Protein AF-A0A315TJ60-F1 (afdb_monomer_lite)

Structure (mmCIF, N/CA/C/O backbone):
data_AF-A0A315TJ60-F1
#
_entry.id   AF-A0A315TJ60-F1
#
loop_
_atom_site.group_PDB
_atom_site.id
_atom_site.type_symbol
_atom_site.label_atom_id
_atom_site.label_alt_id
_atom_site.label_comp_id
_atom_site.label_asym_id
_atom_site.label_entity_id
_atom_site.label_seq_id
_atom_site.pdbx_PDB_ins_code
_atom_site.Cartn_x
_atom_site.Cartn_y
_atom_site.Cartn_z
_atom_site.occupancy
_atom_site.B_iso_or_equiv
_atom_site.auth_seq_id
_atom_site.auth_comp_id
_atom_site.auth_asym_id
_atom_site.auth_atom_id
_atom_site.pdbx_PDB_model_num
ATOM 1 N N . MET A 1 1 ? -45.493 3.910 68.280 1.00 54.53 1 MET A N 1
ATOM 2 C CA . MET A 1 1 ? -44.228 4.640 68.008 1.00 54.53 1 MET A CA 1
ATOM 3 C C . MET A 1 1 ? -43.174 3.793 67.285 1.00 54.53 1 MET A C 1
ATOM 5 O O . MET A 1 1 ? -42.203 4.360 66.810 1.00 54.53 1 MET A O 1
ATOM 9 N N . THR A 1 2 ? -43.354 2.477 67.139 1.00 59.16 2 THR A N 1
ATOM 10 C CA . THR A 1 2 ? -42.394 1.566 66.486 1.00 59.16 2 THR A CA 1
ATOM 11 C C . THR A 1 2 ? -42.454 1.573 64.955 1.00 59.16 2 THR A C 1
ATOM 13 O O . THR A 1 2 ? -41.416 1.432 64.316 1.00 59.16 2 THR A O 1
ATOM 16 N N . ASP A 1 3 ? -43.622 1.803 64.351 1.00 59.81 3 ASP A N 1
ATOM 17 C CA . ASP A 1 3 ? -43.793 1.643 62.895 1.00 59.81 3 ASP A CA 1
ATOM 18 C C . ASP A 1 3 ? -43.072 2.716 62.069 1.00 59.81 3 ASP A C 1
ATOM 20 O O . ASP A 1 3 ? -42.475 2.406 61.041 1.00 59.81 3 ASP A O 1
ATOM 24 N N . ALA A 1 4 ? -43.036 3.961 62.557 1.00 65.81 4 ALA A N 1
ATOM 25 C CA . ALA A 1 4 ? -42.383 5.075 61.864 1.00 65.81 4 ALA A CA 1
ATOM 26 C C . ALA A 1 4 ? -40.856 4.897 61.743 1.00 65.81 4 ALA A C 1
ATOM 28 O O . ALA A 1 4 ? -40.255 5.343 60.761 1.00 65.81 4 ALA A O 1
ATOM 29 N N . PHE A 1 5 ? -40.238 4.228 62.724 1.00 71.00 5 PHE A N 1
ATOM 30 C CA . PHE A 1 5 ? -38.805 3.933 62.748 1.00 71.00 5 PHE A CA 1
ATOM 31 C C . PHE A 1 5 ? -38.437 2.873 61.701 1.00 71.00 5 PHE A C 1
ATOM 33 O O . PHE A 1 5 ? -37.510 3.067 60.918 1.00 71.00 5 PHE A O 1
ATOM 40 N N . TRP A 1 6 ? -39.209 1.786 61.612 1.00 76.00 6 TRP A N 1
ATOM 41 C CA . TRP A 1 6 ? -38.967 0.732 60.623 1.00 76.00 6 TRP A CA 1
ATOM 42 C C . TRP A 1 6 ? -39.179 1.218 59.187 1.00 76.00 6 TRP A C 1
ATOM 44 O O . TRP A 1 6 ? -38.377 0.899 58.309 1.00 76.00 6 TRP A O 1
ATOM 54 N N . THR A 1 7 ? -40.191 2.055 58.940 1.00 73.06 7 THR A N 1
ATOM 55 C CA . THR A 1 7 ? -40.440 2.606 57.599 1.00 73.06 7 THR A CA 1
ATOM 56 C C . THR A 1 7 ? -39.335 3.546 57.120 1.00 73.06 7 THR A C 1
ATOM 58 O O . THR A 1 7 ? -38.963 3.501 55.949 1.00 73.06 7 THR A O 1
ATOM 61 N N . THR A 1 8 ? -38.764 4.373 58.004 1.00 73.56 8 THR A N 1
ATOM 62 C CA . THR A 1 8 ? -37.655 5.275 57.636 1.00 73.56 8 THR A CA 1
ATOM 63 C C . THR A 1 8 ? -36.355 4.515 57.400 1.00 73.56 8 THR A C 1
ATOM 65 O O . THR A 1 8 ? -35.610 4.848 56.476 1.00 73.56 8 THR A O 1
ATOM 68 N N . LEU A 1 9 ? -36.101 3.458 58.173 1.00 74.69 9 LEU A N 1
ATOM 69 C CA . LEU A 1 9 ? -34.922 2.607 58.008 1.00 74.69 9 LEU A CA 1
ATOM 70 C C . LEU A 1 9 ? -34.968 1.840 56.675 1.00 74.69 9 LEU A C 1
ATOM 72 O O . LEU A 1 9 ? -33.992 1.854 55.925 1.00 74.69 9 LEU A O 1
ATOM 76 N N . ILE A 1 10 ? -36.128 1.274 56.320 1.00 75.06 10 ILE A N 1
ATOM 77 C CA . ILE A 1 10 ? -36.350 0.601 55.029 1.00 75.06 10 ILE A CA 1
ATOM 78 C C . ILE A 1 10 ? -36.226 1.588 53.857 1.00 75.06 10 ILE A C 1
ATOM 80 O O . ILE A 1 10 ? -35.550 1.287 52.874 1.00 75.06 10 ILE A O 1
ATOM 84 N N . ALA A 1 11 ? -36.815 2.784 53.960 1.00 73.81 11 ALA A N 1
ATOM 85 C CA . ALA A 1 11 ? -36.727 3.809 52.915 1.00 73.81 11 ALA A CA 1
ATOM 86 C C . ALA A 1 11 ? -35.283 4.295 52.682 1.00 73.81 11 ALA A C 1
ATOM 88 O O . ALA A 1 11 ? -34.865 4.499 51.537 1.00 73.81 11 ALA A O 1
ATOM 89 N N . SER A 1 12 ? -34.502 4.426 53.758 1.00 72.56 12 SER A N 1
ATOM 90 C CA . SER A 1 12 ? -33.089 4.818 53.699 1.00 72.56 12 SER A CA 1
ATOM 91 C C . SER A 1 12 ? -32.235 3.724 53.052 1.00 72.56 12 SER A C 1
ATOM 93 O O . SER A 1 12 ? -31.383 4.012 52.212 1.00 72.56 12 SER A O 1
ATOM 95 N N . PHE A 1 13 ? -32.513 2.458 53.378 1.00 76.00 13 PHE A N 1
ATOM 96 C CA . PHE A 1 13 ? -31.828 1.308 52.789 1.00 76.00 13 PHE A CA 1
ATOM 97 C C . PHE A 1 13 ? -32.138 1.161 51.292 1.00 76.00 13 PHE A C 1
ATOM 99 O O . PHE A 1 13 ? -31.227 1.002 50.481 1.00 76.00 13 PHE A O 1
ATOM 106 N N . LEU A 1 14 ? -33.409 1.298 50.898 1.00 74.25 14 LEU A N 1
ATOM 107 C CA . LEU A 1 14 ? -33.823 1.279 49.491 1.00 74.25 14 LEU A CA 1
ATOM 108 C C . LEU A 1 14 ? -33.208 2.435 48.694 1.00 74.25 14 LEU A C 1
ATOM 110 O O . LEU A 1 14 ? -32.768 2.227 47.565 1.00 74.25 14 LEU A O 1
ATOM 114 N N . SER A 1 15 ? -33.109 3.627 49.288 1.00 73.25 15 SER A N 1
ATOM 115 C CA . SER A 1 15 ? -32.449 4.779 48.659 1.00 73.25 15 SER A CA 1
ATOM 116 C C . SER A 1 15 ? -30.953 4.540 48.443 1.00 73.25 15 SER A C 1
ATOM 118 O O . SER A 1 15 ? -30.429 4.863 47.377 1.00 73.25 15 SER A O 1
ATOM 120 N N . ALA A 1 16 ? -30.265 3.918 49.405 1.00 71.12 16 ALA A N 1
ATOM 121 C CA . ALA A 1 16 ? -28.853 3.564 49.273 1.00 71.12 16 ALA A CA 1
ATOM 122 C C . ALA A 1 16 ? -28.618 2.497 48.186 1.00 71.12 16 ALA A C 1
ATOM 124 O O . ALA A 1 16 ? -27.698 2.630 47.377 1.00 71.12 16 ALA A O 1
ATOM 125 N N . VAL A 1 17 ? -29.478 1.475 48.111 1.00 73.56 17 VAL A N 1
ATOM 126 C CA . VAL A 1 17 ? -29.428 0.447 47.057 1.00 73.56 17 VAL A CA 1
ATOM 127 C C . VAL A 1 17 ? -29.719 1.054 45.681 1.00 73.56 17 VAL A C 1
ATOM 129 O O . VAL A 1 17 ? -29.001 0.770 44.721 1.00 73.56 17 VAL A O 1
ATOM 132 N N . ALA A 1 18 ? -30.715 1.938 45.576 1.00 69.44 18 ALA A N 1
ATOM 133 C CA . ALA A 1 18 ? -31.022 2.654 44.342 1.00 69.44 18 ALA A CA 1
ATOM 134 C C . ALA A 1 18 ? -29.841 3.532 43.892 1.00 69.44 18 ALA A C 1
ATOM 136 O O . ALA A 1 18 ? -29.441 3.465 42.728 1.00 69.44 18 ALA A O 1
ATOM 137 N N . ALA A 1 19 ? -29.215 4.273 44.810 1.00 71.62 19 ALA A N 1
ATOM 138 C CA . ALA A 1 19 ? -28.031 5.080 44.520 1.00 71.62 19 ALA A CA 1
ATOM 139 C C . ALA A 1 19 ? -26.846 4.222 44.036 1.00 71.62 19 ALA A C 1
ATOM 141 O O . ALA A 1 19 ? -26.240 4.533 43.010 1.00 71.62 19 ALA A O 1
ATOM 142 N N . LEU A 1 20 ? -26.559 3.099 44.705 1.00 72.19 20 LEU A N 1
ATOM 143 C CA . LEU A 1 20 ? -25.506 2.159 44.296 1.00 72.19 20 LEU A CA 1
ATOM 144 C C . LEU A 1 20 ? -25.789 1.532 42.923 1.00 72.19 20 LEU A C 1
ATOM 146 O O . LEU A 1 20 ? -24.884 1.428 42.093 1.00 72.19 20 LEU A O 1
ATOM 150 N N . SER A 1 21 ? -27.045 1.174 42.645 1.00 70.19 21 SER A N 1
ATOM 151 C CA . SER A 1 21 ? -27.452 0.649 41.336 1.00 70.19 21 SER A CA 1
ATOM 152 C C . SER A 1 21 ? -27.316 1.695 40.221 1.00 70.19 21 SER A C 1
ATOM 154 O O . SER A 1 21 ? -26.836 1.376 39.132 1.00 70.19 21 SER A O 1
ATOM 156 N N . GLY A 1 22 ? -27.636 2.963 40.505 1.00 69.44 22 GLY A N 1
ATOM 157 C CA . GLY A 1 22 ? -27.459 4.078 39.576 1.00 69.44 22 GLY A CA 1
ATOM 158 C C . GLY A 1 22 ? -25.987 4.337 39.245 1.00 69.44 22 GLY A C 1
ATOM 159 O O . GLY A 1 22 ? -25.639 4.521 38.076 1.00 69.44 22 GLY A O 1
ATOM 160 N N . VAL A 1 23 ? -25.100 4.271 40.243 1.00 73.81 23 VAL A N 1
ATOM 161 C CA . VAL A 1 23 ? -23.645 4.390 40.045 1.00 73.81 23 VAL A CA 1
ATOM 162 C C . VAL A 1 23 ? -23.105 3.218 39.222 1.00 73.81 23 VAL A C 1
ATOM 164 O O . VAL A 1 23 ? -22.346 3.438 38.277 1.00 73.81 23 VAL A O 1
ATOM 167 N N . ALA A 1 24 ? -23.535 1.985 39.507 1.00 67.12 24 ALA A N 1
ATOM 168 C CA . ALA A 1 24 ? -23.121 0.802 38.752 1.00 67.12 24 ALA A CA 1
ATOM 169 C C . ALA A 1 24 ? -23.549 0.873 37.272 1.00 67.12 24 ALA A C 1
ATOM 171 O O . ALA A 1 24 ? -22.739 0.615 36.376 1.00 67.12 24 ALA A O 1
ATOM 172 N N . LEU A 1 25 ? -24.790 1.294 36.999 1.00 69.31 25 LEU A N 1
ATOM 173 C CA . LEU A 1 25 ? -25.285 1.509 35.635 1.00 69.31 25 LEU A CA 1
ATOM 174 C C . LEU A 1 25 ? -24.497 2.611 34.919 1.00 69.31 25 LEU A C 1
ATOM 176 O O . LEU A 1 25 ? -24.069 2.416 33.780 1.00 69.31 25 LEU A O 1
ATOM 180 N N . THR A 1 26 ? -24.233 3.728 35.596 1.00 77.25 26 THR A N 1
ATOM 181 C CA . THR A 1 26 ? -23.467 4.850 35.033 1.00 77.25 26 THR A CA 1
ATOM 182 C C . THR A 1 26 ? -22.030 4.439 34.696 1.00 77.25 26 THR A C 1
ATOM 184 O O . THR A 1 26 ? -21.563 4.718 33.591 1.00 77.25 26 THR A O 1
ATOM 187 N N . ASN A 1 27 ? -21.361 3.681 35.573 1.00 73.12 27 ASN A N 1
ATOM 188 C CA . ASN A 1 27 ? -20.032 3.123 35.298 1.00 73.12 27 ASN A CA 1
ATOM 189 C C . ASN A 1 27 ? -20.047 2.152 34.113 1.00 73.12 27 ASN A C 1
ATOM 191 O O . ASN A 1 27 ? -19.157 2.196 33.265 1.00 73.12 27 ASN A O 1
ATOM 195 N N . SER A 1 28 ? -21.076 1.307 34.002 1.00 73.31 28 SER A N 1
ATOM 196 C CA . SER A 1 28 ? -21.208 0.389 32.866 1.00 73.31 28 SER A CA 1
ATOM 197 C C . SER A 1 28 ? -21.386 1.133 31.533 1.00 73.31 28 SER A C 1
ATOM 199 O O . SER A 1 28 ? -20.798 0.747 30.521 1.00 73.31 28 SER A O 1
ATOM 201 N N . HIS A 1 29 ? -22.133 2.243 31.526 1.00 75.31 29 HIS A N 1
ATOM 202 C CA . HIS A 1 29 ? -22.291 3.096 30.351 1.00 75.31 29 HIS A CA 1
ATOM 203 C C . HIS A 1 29 ? -21.002 3.843 30.001 1.00 75.31 29 HIS A C 1
ATOM 205 O O . HIS A 1 29 ? -20.663 3.925 28.820 1.00 75.31 29 HIS A O 1
ATOM 211 N N . ALA A 1 30 ? -20.267 4.341 30.997 1.00 72.62 30 ALA A N 1
ATOM 212 C CA . ALA A 1 30 ? -18.972 4.984 30.795 1.00 72.62 30 ALA A CA 1
ATOM 213 C C . ALA A 1 30 ? -17.942 4.007 30.203 1.00 72.62 30 ALA A C 1
ATOM 215 O O . ALA A 1 30 ? -17.285 4.337 29.219 1.00 72.62 30 ALA A O 1
ATOM 216 N N . LEU A 1 31 ? -17.876 2.774 30.718 1.00 74.44 31 LEU A N 1
ATOM 217 C CA . LEU A 1 31 ? -17.015 1.713 30.183 1.00 74.44 31 LEU A CA 1
ATOM 218 C C . LEU A 1 31 ? -17.365 1.364 28.732 1.00 74.44 31 LEU A C 1
ATOM 220 O O . LEU A 1 31 ? -16.472 1.279 27.892 1.00 74.44 31 LEU A O 1
ATOM 224 N N . ARG A 1 32 ? -18.658 1.217 28.409 1.00 74.38 32 ARG A N 1
ATOM 225 C CA . ARG A 1 32 ? -19.107 0.951 27.030 1.00 74.38 32 ARG A CA 1
ATOM 226 C C . ARG A 1 32 ? -18.766 2.099 26.079 1.00 74.38 32 ARG A C 1
ATOM 228 O O . ARG A 1 32 ? -18.337 1.841 24.958 1.00 74.38 32 ARG A O 1
ATOM 235 N N . ARG A 1 33 ? -18.932 3.353 26.513 1.00 74.38 33 ARG A N 1
ATOM 236 C CA . ARG A 1 33 ? -18.559 4.535 25.715 1.00 74.38 33 ARG A CA 1
ATOM 237 C C . ARG A 1 33 ? -17.055 4.599 25.481 1.00 74.38 33 ARG A C 1
ATOM 239 O O . ARG A 1 33 ? -16.635 4.723 24.339 1.00 74.38 33 ARG A O 1
ATOM 246 N N . HIS A 1 34 ? -16.256 4.402 26.526 1.00 74.31 34 HIS A N 1
ATOM 247 C CA . HIS A 1 34 ? -14.801 4.375 26.413 1.00 74.31 34 HIS A CA 1
ATOM 248 C C . HIS A 1 34 ? -14.315 3.261 25.467 1.00 74.31 34 HIS A C 1
ATOM 250 O O . HIS A 1 34 ? -13.445 3.481 24.627 1.00 74.31 34 HIS A O 1
ATOM 256 N N . GLN A 1 35 ? -14.914 2.067 25.539 1.00 74.69 35 GLN A N 1
ATOM 257 C CA . GLN A 1 35 ? -14.621 0.980 24.599 1.00 74.69 35 GLN A CA 1
ATOM 258 C C . GLN A 1 35 ? -14.995 1.340 23.154 1.00 74.69 35 GLN A C 1
ATOM 260 O O . GLN A 1 35 ? -14.228 1.044 22.238 1.00 74.69 35 GLN A O 1
ATOM 265 N N . ALA A 1 36 ? -16.138 1.995 22.940 1.00 77.62 36 ALA A N 1
ATOM 266 C CA . ALA A 1 36 ? -16.550 2.453 21.616 1.00 77.62 36 ALA A CA 1
ATOM 267 C C . ALA A 1 36 ? -15.586 3.508 21.045 1.00 77.62 36 ALA A C 1
ATOM 269 O O . ALA A 1 36 ? -15.180 3.395 19.889 1.00 77.62 36 ALA A O 1
ATOM 270 N N . GLU A 1 37 ? -15.150 4.472 21.859 1.00 76.44 37 GLU A N 1
ATOM 271 C CA . GLU A 1 37 ? -14.172 5.495 21.463 1.00 76.44 37 GLU A CA 1
ATOM 272 C C . GLU A 1 37 ? -12.818 4.883 21.081 1.00 76.44 37 GLU A C 1
ATOM 274 O O . GLU A 1 37 ? -12.214 5.274 20.081 1.00 76.44 37 GLU A O 1
ATOM 279 N N . LEU A 1 38 ? -12.341 3.891 21.841 1.00 80.88 38 LEU A N 1
ATOM 280 C CA . LEU A 1 38 ? -11.115 3.165 21.503 1.00 80.88 38 LEU A CA 1
ATOM 281 C C . LEU A 1 38 ? -11.246 2.427 20.167 1.00 80.88 38 LEU A C 1
ATOM 283 O O . LEU A 1 38 ? -10.349 2.508 19.328 1.00 80.88 38 LEU A O 1
ATOM 287 N N . GLN A 1 39 ? -12.369 1.744 19.935 1.00 80.75 39 GLN A N 1
ATOM 288 C CA . GLN A 1 39 ? -12.610 1.063 18.662 1.00 80.75 39 GLN A CA 1
ATOM 289 C C . GLN A 1 39 ? -12.704 2.040 17.488 1.00 80.75 39 GLN A C 1
ATOM 291 O O . GLN A 1 39 ? -12.220 1.737 16.397 1.00 80.75 39 GLN A O 1
ATOM 296 N N . GLU A 1 40 ? -13.299 3.214 17.686 1.00 79.88 40 GLU A N 1
ATOM 297 C CA . GLU A 1 40 ? -13.381 4.239 16.651 1.00 79.88 40 GLU A CA 1
ATOM 298 C C . GLU A 1 40 ? -12.004 4.816 16.303 1.00 79.88 40 GLU A C 1
ATOM 300 O O . GLU A 1 40 ? -11.685 4.944 15.117 1.00 79.88 40 GLU A O 1
ATOM 305 N N . LYS A 1 41 ? -11.154 5.069 17.308 1.00 85.25 41 LYS A N 1
ATOM 306 C CA . LYS A 1 41 ? -9.759 5.493 17.107 1.00 85.25 41 LYS A CA 1
ATOM 307 C C . LYS A 1 41 ? -8.958 4.459 16.318 1.00 85.25 41 LYS A C 1
ATOM 309 O O . LYS A 1 41 ? -8.310 4.821 15.337 1.00 85.25 41 LYS A O 1
ATOM 314 N N . LEU A 1 42 ? -9.060 3.179 16.685 1.00 83.56 42 LEU A N 1
ATOM 315 C CA . LEU A 1 42 ? -8.398 2.083 15.966 1.00 83.56 42 LEU A CA 1
ATOM 316 C C . LEU A 1 42 ? -8.870 1.999 14.513 1.00 83.56 42 LEU A C 1
ATOM 318 O O . LEU A 1 42 ? -8.057 1.911 13.595 1.00 83.56 42 LEU A O 1
ATOM 322 N N . ARG A 1 43 ? -10.185 2.096 14.280 1.00 84.50 43 ARG A N 1
ATOM 323 C CA . ARG A 1 43 ? -10.724 2.148 12.917 1.00 84.50 43 ARG A CA 1
ATOM 324 C C . ARG A 1 43 ? -10.180 3.348 12.159 1.00 84.50 43 ARG A C 1
ATOM 326 O O . ARG A 1 43 ? -9.860 3.187 10.992 1.00 84.50 43 ARG A O 1
ATOM 333 N N . GLY A 1 44 ? -10.086 4.522 12.787 1.00 85.31 44 GLY A N 1
ATOM 334 C CA . GLY A 1 44 ? -9.507 5.737 12.206 1.00 85.31 44 GLY A CA 1
ATOM 335 C C . GLY A 1 44 ? -8.076 5.527 11.711 1.00 85.31 44 GLY A C 1
ATOM 336 O O . GLY A 1 44 ? -7.806 5.769 10.536 1.00 85.31 44 GLY A O 1
ATOM 337 N N . GLN A 1 45 ? -7.213 4.975 12.566 1.00 87.81 45 GLN A N 1
ATOM 338 C CA . GLN A 1 45 ? -5.829 4.625 12.220 1.00 87.81 45 GLN A CA 1
ATOM 339 C C . GLN A 1 45 ? -5.762 3.635 11.052 1.00 87.81 45 GLN A C 1
ATOM 341 O O . GLN A 1 45 ? -4.982 3.816 10.122 1.00 87.81 45 GLN A O 1
ATOM 346 N N . GLN A 1 46 ? -6.632 2.622 11.039 1.00 88.44 46 GLN A N 1
ATOM 347 C CA . GLN A 1 46 ? -6.704 1.677 9.923 1.00 88.44 46 GLN A CA 1
ATOM 348 C C . GLN A 1 46 ? -7.088 2.368 8.605 1.00 88.44 46 GLN A C 1
ATOM 350 O O . GLN A 1 46 ? -6.522 2.037 7.565 1.00 88.44 46 GLN A O 1
ATOM 355 N N . ARG A 1 47 ? -8.002 3.355 8.616 1.00 87.06 47 ARG A N 1
ATOM 356 C CA . ARG A 1 47 ? -8.346 4.108 7.387 1.00 87.06 47 ARG A CA 1
ATOM 357 C C . ARG A 1 47 ? -7.171 4.922 6.883 1.00 87.06 47 ARG A C 1
ATOM 359 O O . ARG A 1 47 ? -6.975 4.991 5.676 1.00 87.06 47 ARG A O 1
ATOM 366 N N . GLU A 1 48 ? -6.436 5.544 7.795 1.00 89.81 48 GLU A N 1
ATOM 367 C CA . GLU A 1 48 ? -5.267 6.352 7.468 1.00 89.81 48 GLU A CA 1
ATOM 368 C C . GLU A 1 48 ? -4.182 5.501 6.808 1.00 89.81 48 GLU A C 1
ATOM 370 O O . GLU A 1 48 ? -3.744 5.826 5.708 1.00 89.81 48 GLU A O 1
ATOM 375 N N . ILE A 1 49 ? -3.846 4.355 7.406 1.00 91.75 49 ILE A N 1
ATOM 376 C CA . ILE A 1 49 ? -2.856 3.420 6.857 1.00 91.75 49 ILE A CA 1
ATOM 377 C C . ILE A 1 49 ? -3.276 2.932 5.467 1.00 91.75 49 ILE A C 1
ATOM 379 O O . ILE A 1 49 ? -2.477 2.929 4.533 1.00 91.75 49 ILE A O 1
ATOM 383 N N . ILE A 1 50 ? -4.543 2.553 5.288 1.00 91.56 50 ILE A N 1
ATOM 384 C CA . ILE A 1 50 ? -5.032 2.091 3.982 1.00 91.56 50 ILE A CA 1
ATOM 385 C C . ILE A 1 50 ? -5.011 3.224 2.957 1.00 91.56 50 ILE A C 1
ATOM 387 O O . ILE A 1 50 ? -4.653 2.994 1.804 1.00 91.56 50 ILE A O 1
ATOM 391 N N . ALA A 1 51 ? -5.386 4.442 3.349 1.00 89.25 51 ALA A N 1
ATOM 392 C CA . ALA A 1 51 ? -5.303 5.600 2.469 1.00 89.25 51 ALA A CA 1
ATOM 393 C C . ALA A 1 51 ? -3.850 5.867 2.045 1.00 89.25 51 ALA A C 1
ATOM 395 O O . ALA A 1 51 ? -3.615 6.135 0.868 1.00 89.25 51 ALA A O 1
ATOM 396 N N . GLU A 1 52 ? -2.889 5.727 2.962 1.00 91.75 52 GLU A N 1
ATOM 397 C CA . GLU A 1 52 ? -1.453 5.839 2.688 1.00 91.75 52 GLU A CA 1
ATOM 398 C C . GLU A 1 52 ? -1.000 4.778 1.669 1.00 91.75 52 GLU A C 1
ATOM 400 O O . GLU A 1 52 ? -0.413 5.137 0.647 1.00 91.75 52 GLU A O 1
ATOM 405 N N . ILE A 1 53 ? -1.375 3.503 1.857 1.00 93.62 53 ILE A N 1
ATOM 406 C CA . ILE A 1 53 ? -1.086 2.418 0.898 1.00 93.62 53 ILE A CA 1
ATOM 407 C C . ILE A 1 53 ? -1.701 2.712 -0.474 1.00 93.62 53 ILE A C 1
ATOM 409 O O . ILE A 1 53 ? -1.039 2.549 -1.496 1.00 93.62 53 ILE A O 1
ATOM 413 N N . VAL A 1 54 ? -2.963 3.148 -0.531 1.00 93.31 54 VAL A N 1
ATOM 414 C CA . VAL A 1 54 ? -3.642 3.428 -1.806 1.00 93.31 54 VAL A CA 1
ATOM 415 C C . VAL A 1 54 ? -2.995 4.606 -2.530 1.00 93.31 54 VAL A C 1
ATOM 417 O O . VAL A 1 54 ? -2.806 4.545 -3.745 1.00 93.31 54 VAL A O 1
ATOM 420 N N . LEU A 1 55 ? -2.652 5.677 -1.812 1.00 91.75 55 LEU A N 1
ATOM 421 C CA . LEU A 1 55 ? -2.023 6.861 -2.392 1.00 91.75 55 LEU A CA 1
ATOM 422 C C . LEU A 1 55 ? -0.606 6.553 -2.885 1.00 91.75 55 LEU A C 1
ATOM 424 O O . LEU A 1 55 ? -0.313 6.785 -4.060 1.00 91.75 55 LEU A O 1
ATOM 428 N N . ALA A 1 56 ? 0.245 5.991 -2.024 1.00 93.19 56 ALA A N 1
ATOM 429 C CA . ALA A 1 56 ? 1.619 5.640 -2.376 1.00 93.19 56 ALA A CA 1
ATOM 430 C C . ALA A 1 56 ? 1.658 4.545 -3.452 1.00 93.19 56 ALA A C 1
ATOM 432 O O . ALA A 1 56 ? 2.415 4.648 -4.413 1.00 93.19 56 ALA A O 1
ATOM 433 N N . GLY A 1 57 ? 0.775 3.548 -3.361 1.00 94.06 57 GLY A N 1
ATOM 434 C CA . GLY A 1 57 ? 0.659 2.473 -4.341 1.00 94.06 57 GLY A CA 1
ATOM 435 C C . GLY A 1 57 ? 0.251 2.981 -5.724 1.00 94.06 57 GLY A C 1
ATOM 436 O O . GLY A 1 57 ? 0.858 2.597 -6.719 1.00 94.06 57 GLY A O 1
ATOM 437 N N . ARG A 1 58 ? -0.718 3.902 -5.821 1.00 93.62 58 ARG A N 1
ATOM 438 C CA . ARG A 1 58 ? -1.084 4.519 -7.110 1.00 93.62 58 ARG A CA 1
ATOM 439 C C . ARG A 1 58 ? 0.051 5.348 -7.702 1.00 93.62 58 ARG A C 1
ATOM 441 O O . ARG A 1 58 ? 0.274 5.289 -8.907 1.00 93.62 58 ARG A O 1
ATOM 448 N N . GLN A 1 59 ? 0.758 6.114 -6.871 1.00 93.38 59 GLN A N 1
ATOM 449 C CA . GLN A 1 59 ? 1.925 6.879 -7.319 1.00 93.38 59 GLN A CA 1
ATOM 450 C C . GLN A 1 59 ? 3.030 5.953 -7.829 1.00 93.38 59 GLN A C 1
ATOM 452 O O . GLN A 1 59 ? 3.604 6.212 -8.883 1.00 93.38 59 GLN A O 1
ATOM 457 N N . TRP A 1 60 ? 3.293 4.859 -7.114 1.00 94.69 60 TRP A N 1
ATOM 458 C CA . TRP A 1 60 ? 4.248 3.842 -7.532 1.00 94.69 60 TRP A CA 1
ATOM 459 C C . TRP A 1 60 ? 3.837 3.216 -8.869 1.00 94.69 60 TRP A C 1
ATOM 461 O O . TRP A 1 60 ? 4.627 3.236 -9.807 1.00 94.69 60 TRP A O 1
ATOM 471 N N . ALA A 1 61 ? 2.586 2.758 -8.997 1.00 93.81 61 ALA A N 1
ATOM 472 C CA . ALA A 1 61 ? 2.065 2.152 -10.223 1.00 93.81 61 ALA A CA 1
ATOM 473 C C . ALA A 1 61 ? 2.186 3.096 -11.428 1.00 93.81 61 ALA A C 1
ATOM 475 O O . ALA A 1 61 ? 2.747 2.715 -12.449 1.00 93.81 61 ALA A O 1
ATOM 476 N N . SER A 1 62 ? 1.764 4.355 -11.275 1.00 92.81 62 SER A N 1
ATOM 477 C CA . SER A 1 62 ? 1.869 5.370 -12.330 1.00 92.81 62 SER A CA 1
ATOM 478 C C . SER A 1 62 ? 3.315 5.610 -12.775 1.00 92.81 62 SER A C 1
ATOM 480 O O . SER A 1 62 ? 3.578 5.794 -13.961 1.00 92.81 62 SER A O 1
ATOM 482 N N . ARG A 1 63 ? 4.281 5.562 -11.851 1.00 92.50 63 ARG A N 1
ATOM 483 C CA . ARG A 1 63 ? 5.699 5.648 -12.218 1.00 92.50 63 ARG A CA 1
ATOM 484 C C . ARG A 1 63 ? 6.183 4.382 -12.929 1.00 92.50 63 ARG A C 1
ATOM 486 O O . ARG A 1 63 ? 6.977 4.499 -13.858 1.00 92.50 63 ARG A O 1
ATOM 493 N N . GLN A 1 64 ? 5.709 3.194 -12.542 1.00 91.94 64 GLN A N 1
ATOM 494 C CA . GLN A 1 64 ? 6.064 1.941 -13.221 1.00 91.94 64 GLN A CA 1
ATOM 495 C C . GLN A 1 64 ? 5.506 1.855 -14.646 1.00 91.94 64 GLN A C 1
ATOM 497 O O . GLN A 1 64 ? 6.183 1.322 -15.519 1.00 91.94 64 GLN A O 1
ATOM 502 N N . GLU A 1 65 ? 4.329 2.427 -14.917 1.00 92.19 65 GLU A N 1
ATOM 503 C CA . GLU A 1 65 ? 3.765 2.507 -16.277 1.00 92.19 65 GLU A CA 1
ATOM 504 C C . GLU A 1 65 ? 4.704 3.222 -17.260 1.00 92.19 65 GLU A C 1
ATOM 506 O O . GLU A 1 65 ? 4.756 2.874 -18.437 1.00 92.19 65 GLU A O 1
ATOM 511 N N . ILE A 1 66 ? 5.480 4.191 -16.768 1.00 91.38 66 ILE A N 1
ATOM 512 C CA . ILE A 1 66 ? 6.484 4.921 -17.551 1.00 91.38 66 ILE A CA 1
ATOM 513 C C . ILE A 1 66 ? 7.833 4.193 -17.511 1.00 91.38 66 ILE A C 1
ATOM 515 O O . ILE A 1 66 ? 8.528 4.096 -18.522 1.00 91.38 66 ILE A O 1
ATOM 519 N N . TRP A 1 67 ? 8.211 3.668 -16.346 1.00 89.19 67 TRP A N 1
ATOM 520 C CA . TRP A 1 67 ? 9.522 3.064 -16.132 1.00 89.19 67 TRP A CA 1
ATOM 521 C C . TRP A 1 67 ? 9.712 1.736 -16.871 1.00 89.19 67 TRP A C 1
ATOM 523 O O . TRP A 1 67 ? 10.759 1.523 -17.476 1.00 89.19 67 TRP A O 1
ATOM 533 N N . VAL A 1 68 ? 8.701 0.861 -16.873 1.00 91.25 68 VAL A N 1
ATOM 534 C CA . VAL A 1 68 ? 8.746 -0.448 -17.548 1.00 91.25 68 VAL A CA 1
ATOM 535 C C . VAL A 1 68 ? 9.122 -0.326 -19.033 1.00 91.25 68 VAL A C 1
ATOM 537 O O . VAL A 1 68 ? 10.064 -0.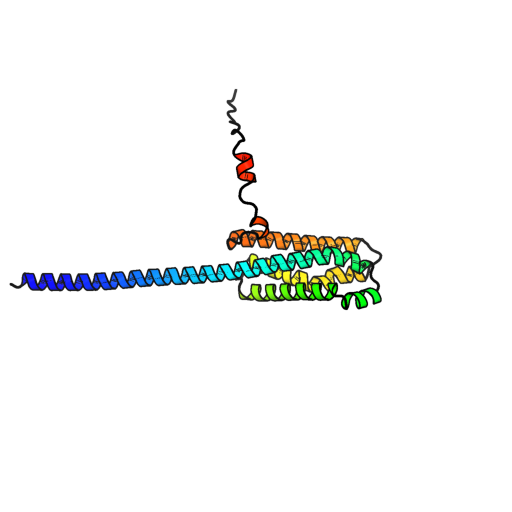995 -19.454 1.00 91.25 68 VAL A O 1
ATOM 540 N N . PRO A 1 69 ? 8.470 0.519 -19.854 1.00 91.06 69 PRO A N 1
ATOM 541 C CA . PRO A 1 69 ? 8.893 0.686 -21.240 1.00 91.06 69 PRO A CA 1
ATOM 542 C C . PRO A 1 69 ? 10.230 1.428 -21.356 1.00 91.06 69 PRO A C 1
ATOM 544 O O . PRO A 1 69 ? 11.032 1.079 -22.221 1.00 91.06 69 PRO A O 1
ATOM 547 N N . ALA A 1 70 ? 10.515 2.403 -20.486 1.00 88.44 70 ALA A N 1
ATOM 548 C CA . ALA A 1 70 ? 11.774 3.148 -20.523 1.00 88.44 70 ALA A CA 1
ATOM 549 C C . ALA A 1 70 ? 12.997 2.237 -20.319 1.00 88.44 70 ALA A C 1
ATOM 551 O O . ALA A 1 70 ? 13.962 2.318 -21.081 1.00 88.44 70 ALA A O 1
ATOM 552 N N . VAL A 1 71 ? 12.932 1.307 -19.360 1.00 89.56 71 VAL A N 1
ATOM 553 C CA . VAL A 1 71 ? 14.050 0.407 -19.034 1.00 89.56 71 VAL A CA 1
ATOM 554 C C . VAL A 1 71 ? 14.422 -0.520 -20.200 1.00 89.56 71 VAL A C 1
ATOM 556 O O . VAL A 1 71 ? 15.584 -0.896 -20.335 1.00 89.56 71 VAL A O 1
ATOM 559 N N . SER A 1 72 ? 13.464 -0.840 -21.081 1.00 88.06 72 SER A N 1
ATOM 560 C CA . SER A 1 72 ? 13.708 -1.656 -22.283 1.00 88.06 72 SER A CA 1
ATOM 561 C C . SER A 1 72 ? 14.597 -0.951 -23.315 1.00 88.06 72 SER A C 1
ATOM 563 O O . SER A 1 72 ? 15.245 -1.606 -24.130 1.00 88.06 72 SER A O 1
ATOM 565 N N . LYS A 1 73 ? 14.646 0.388 -23.282 1.00 87.06 73 LYS A N 1
ATOM 566 C CA . LYS A 1 73 ? 15.402 1.223 -24.229 1.00 87.06 73 LYS A CA 1
ATOM 567 C C . LYS A 1 73 ? 16.678 1.817 -23.641 1.00 87.06 73 LYS A C 1
ATOM 569 O O . LYS A 1 73 ? 17.514 2.293 -24.399 1.00 87.06 73 LYS A O 1
ATOM 574 N N . MET A 1 74 ? 16.843 1.773 -22.323 1.00 87.44 74 MET A N 1
ATOM 575 C CA . MET A 1 74 ? 18.004 2.334 -21.635 1.00 87.44 74 MET A CA 1
ATOM 576 C C . MET A 1 74 ? 19.197 1.380 -21.653 1.00 87.44 74 MET A C 1
ATOM 578 O O . MET A 1 74 ? 19.105 0.214 -21.254 1.00 87.44 74 MET A O 1
ATOM 582 N N . ASN A 1 75 ? 20.362 1.877 -22.048 1.00 85.94 75 ASN A N 1
ATOM 583 C CA . ASN A 1 75 ? 21.630 1.179 -21.866 1.00 85.94 75 ASN A CA 1
ATOM 584 C C . ASN A 1 75 ? 22.074 1.202 -20.398 1.00 85.94 75 ASN A C 1
ATOM 586 O O . ASN A 1 75 ? 21.538 1.934 -19.571 1.00 85.94 75 ASN A O 1
ATOM 590 N N . ARG A 1 76 ? 23.057 0.364 -20.039 1.00 83.25 76 ARG A N 1
ATOM 591 C CA . ARG A 1 76 ? 23.569 0.309 -18.654 1.00 83.25 76 ARG A CA 1
ATOM 592 C C . ARG A 1 76 ? 24.076 1.669 -18.160 1.00 83.25 76 ARG A C 1
ATOM 594 O O . ARG A 1 76 ? 23.875 1.987 -16.994 1.00 83.25 76 ARG A O 1
ATOM 601 N N . ASN A 1 77 ? 24.684 2.464 -19.041 1.00 87.69 77 ASN A N 1
ATOM 602 C CA . ASN A 1 77 ? 25.140 3.815 -18.711 1.00 87.69 77 ASN A CA 1
ATOM 603 C C . ASN A 1 77 ? 23.955 4.743 -18.407 1.00 87.69 77 ASN A C 1
ATOM 605 O O . ASN A 1 77 ? 23.964 5.397 -17.369 1.00 87.69 77 ASN A O 1
ATOM 609 N N . ASP A 1 78 ? 22.904 4.704 -19.228 1.00 87.25 78 ASP A N 1
ATOM 610 C CA . ASP A 1 78 ? 21.685 5.497 -19.020 1.00 87.25 78 ASP A CA 1
ATOM 611 C C . ASP A 1 78 ? 20.988 5.127 -17.704 1.00 87.25 78 ASP A C 1
ATOM 613 O O . ASP A 1 78 ? 20.458 5.991 -17.016 1.00 87.25 78 ASP A O 1
ATOM 617 N N . LEU A 1 79 ? 21.016 3.847 -17.312 1.00 84.81 79 LEU A N 1
ATOM 618 C CA . LEU A 1 79 ? 20.471 3.399 -16.025 1.00 84.81 79 LEU A CA 1
ATOM 619 C C . LEU A 1 79 ? 21.261 3.954 -14.836 1.00 84.81 79 LEU A C 1
ATOM 621 O O . LEU A 1 79 ? 20.661 4.342 -13.834 1.00 84.81 79 LEU A O 1
ATOM 625 N N . MET A 1 80 ? 22.591 4.001 -14.940 1.00 87.44 80 MET A N 1
ATOM 626 C CA . MET A 1 80 ? 23.453 4.578 -13.905 1.00 87.44 80 MET A CA 1
ATOM 627 C C . MET A 1 80 ? 23.264 6.090 -13.791 1.00 87.44 80 MET A C 1
ATOM 629 O O . MET A 1 80 ? 23.210 6.616 -12.681 1.00 87.44 80 MET A O 1
ATOM 633 N N . GLU A 1 81 ? 23.123 6.778 -14.921 1.00 88.00 81 GLU A N 1
ATOM 634 C CA . GLU A 1 81 ? 22.810 8.205 -14.951 1.00 88.00 81 GLU A CA 1
ATOM 635 C C . GLU A 1 81 ? 21.418 8.464 -14.367 1.00 88.00 81 GLU A C 1
ATOM 637 O O . GLU A 1 81 ? 21.265 9.274 -13.452 1.00 88.00 81 GLU A O 1
ATOM 642 N N . TYR A 1 82 ? 20.416 7.696 -14.802 1.00 85.94 82 TYR A N 1
ATOM 643 C CA . TYR A 1 82 ? 19.058 7.776 -14.279 1.00 85.94 82 TYR A CA 1
ATOM 644 C C . TYR A 1 82 ? 19.023 7.569 -12.764 1.00 85.94 82 TYR A C 1
ATOM 646 O O . TYR A 1 82 ? 18.327 8.312 -12.072 1.00 85.94 82 TYR A O 1
ATOM 654 N N . ALA A 1 83 ? 19.798 6.621 -12.229 1.00 84.44 83 ALA A N 1
ATOM 655 C CA . ALA A 1 83 ? 19.857 6.348 -10.795 1.00 84.44 83 ALA A CA 1
ATOM 656 C C . ALA A 1 83 ? 20.239 7.588 -9.964 1.00 84.44 83 ALA A C 1
ATOM 658 O O . ALA A 1 83 ? 19.782 7.715 -8.827 1.00 84.44 83 ALA A O 1
ATOM 659 N N . GLN A 1 84 ? 21.016 8.514 -10.537 1.00 88.75 84 GLN A N 1
ATOM 660 C CA . GLN A 1 84 ? 21.451 9.754 -9.887 1.00 88.75 84 GLN A CA 1
ATOM 661 C C . GLN A 1 84 ? 20.448 10.911 -10.031 1.00 88.75 84 GLN A C 1
ATOM 663 O O . GLN A 1 84 ? 20.569 11.918 -9.328 1.00 88.75 84 GLN A O 1
ATOM 668 N N . THR A 1 85 ? 19.444 10.773 -10.902 1.00 89.38 85 THR A N 1
ATOM 669 C CA . THR A 1 85 ? 18.441 11.816 -11.152 1.00 89.38 85 THR A CA 1
ATOM 670 C C . THR A 1 85 ? 17.461 11.989 -9.993 1.00 89.38 85 THR A C 1
ATOM 672 O O . THR A 1 85 ? 17.176 11.066 -9.223 1.00 89.38 85 THR A O 1
ATOM 675 N N . ASP A 1 86 ? 16.844 13.168 -9.930 1.00 88.88 86 ASP A N 1
ATOM 676 C CA . ASP A 1 86 ? 15.769 13.456 -8.976 1.00 88.88 86 ASP A CA 1
ATOM 677 C C . ASP A 1 86 ? 14.535 12.568 -9.196 1.00 88.88 86 ASP A C 1
ATOM 679 O O . ASP A 1 86 ? 13.808 12.263 -8.252 1.00 88.88 86 ASP A O 1
ATOM 683 N N . SER A 1 87 ? 14.322 12.079 -10.423 1.00 84.69 87 SER A N 1
ATOM 684 C CA . SER A 1 87 ? 13.233 11.145 -10.736 1.00 84.69 87 SER A CA 1
ATOM 685 C C . SER A 1 87 ? 13.425 9.788 -10.059 1.00 84.69 87 SER A C 1
ATOM 687 O O . SER A 1 87 ? 12.461 9.235 -9.521 1.00 84.69 87 SER A O 1
ATOM 689 N N . SER A 1 88 ? 14.664 9.282 -10.044 1.00 86.50 88 SER A N 1
ATOM 690 C CA . SER A 1 88 ? 15.041 8.057 -9.331 1.00 86.50 88 SER A CA 1
ATOM 691 C C . SER A 1 88 ? 14.899 8.227 -7.817 1.00 86.50 88 SER A C 1
ATOM 693 O O . SER A 1 88 ? 14.235 7.416 -7.171 1.00 86.50 88 SER A O 1
ATOM 695 N N . LYS A 1 89 ? 15.411 9.330 -7.255 1.00 91.00 89 LYS A N 1
ATOM 696 C CA . LYS A 1 89 ? 15.251 9.643 -5.822 1.00 91.00 89 LYS A CA 1
ATOM 697 C C . LYS A 1 89 ? 13.778 9.714 -5.418 1.00 91.00 89 LYS A C 1
ATOM 699 O O . LYS A 1 89 ? 13.365 9.048 -4.477 1.00 91.00 89 LYS A O 1
ATOM 704 N N . ALA A 1 90 ? 12.957 10.413 -6.202 1.00 89.19 90 ALA A N 1
ATOM 705 C CA . ALA A 1 90 ? 11.524 10.512 -5.946 1.00 89.19 90 ALA A CA 1
ATOM 706 C C . ALA A 1 90 ? 10.788 9.162 -6.065 1.00 89.19 90 ALA A C 1
ATOM 708 O O . ALA A 1 90 ? 9.758 8.969 -5.422 1.00 89.19 90 ALA A O 1
ATOM 709 N N . MET A 1 91 ? 11.277 8.223 -6.884 1.00 88.94 91 MET A N 1
ATOM 710 C CA . MET A 1 91 ? 10.773 6.844 -6.893 1.00 88.94 91 MET A CA 1
ATOM 711 C C . MET A 1 91 ? 11.166 6.104 -5.605 1.00 88.94 91 MET A C 1
ATOM 713 O O . MET A 1 91 ? 10.327 5.402 -5.038 1.00 88.94 91 MET A O 1
ATOM 717 N N . GLY A 1 92 ? 12.404 6.286 -5.134 1.00 90.56 92 GLY A N 1
ATOM 718 C CA . GLY A 1 92 ? 12.885 5.766 -3.852 1.00 90.56 92 GLY A CA 1
ATOM 719 C C . GLY A 1 92 ? 12.013 6.219 -2.682 1.00 90.56 92 GLY A C 1
ATOM 720 O O . GLY A 1 92 ? 11.522 5.376 -1.936 1.00 90.56 92 GLY A O 1
ATOM 721 N N . ASP A 1 93 ? 11.706 7.515 -2.605 1.00 92.81 93 ASP A N 1
ATOM 722 C CA . ASP A 1 93 ? 10.836 8.081 -1.565 1.00 92.81 93 ASP A CA 1
ATOM 723 C C . ASP A 1 93 ? 9.423 7.478 -1.590 1.00 92.81 93 ASP A C 1
ATOM 725 O O . ASP A 1 93 ? 8.819 7.216 -0.548 1.00 92.81 93 ASP A O 1
ATOM 729 N N . VAL A 1 94 ? 8.859 7.263 -2.785 1.00 92.94 94 VAL A N 1
ATOM 730 C CA . VAL A 1 94 ? 7.536 6.635 -2.936 1.00 92.94 94 VAL A CA 1
ATOM 731 C C . VAL A 1 94 ? 7.574 5.184 -2.463 1.00 92.94 94 VAL A C 1
ATOM 733 O O . VAL A 1 94 ? 6.659 4.748 -1.764 1.00 92.94 94 VAL A O 1
ATOM 736 N N . LEU A 1 95 ? 8.625 4.443 -2.820 1.00 92.81 95 LEU A N 1
ATOM 737 C CA . LEU A 1 95 ? 8.802 3.056 -2.404 1.00 92.81 95 LEU A CA 1
ATOM 738 C C . LEU A 1 95 ? 9.010 2.942 -0.888 1.00 92.81 95 LEU A C 1
ATOM 740 O O . LEU A 1 95 ? 8.421 2.067 -0.258 1.00 92.81 95 LEU A O 1
ATOM 744 N N . GLU A 1 96 ? 9.790 3.841 -0.290 1.00 94.12 96 GLU A N 1
ATOM 745 C CA . GLU A 1 96 ? 9.989 3.903 1.158 1.00 94.12 96 GLU A CA 1
ATOM 746 C C . GLU A 1 96 ? 8.669 4.166 1.888 1.00 94.12 96 GLU A C 1
ATOM 748 O O . GLU A 1 96 ? 8.295 3.397 2.774 1.00 94.12 96 GLU A O 1
ATOM 753 N N . ARG A 1 97 ? 7.908 5.187 1.468 1.00 92.94 97 ARG A N 1
ATOM 754 C CA . ARG A 1 97 ? 6.580 5.480 2.037 1.00 92.94 97 ARG A CA 1
ATOM 755 C C . ARG A 1 97 ? 5.643 4.283 1.928 1.00 92.94 97 ARG A C 1
ATOM 757 O O . ARG A 1 97 ? 4.937 3.967 2.883 1.00 92.94 97 ARG A O 1
ATOM 764 N N . LEU A 1 98 ? 5.650 3.602 0.784 1.00 93.88 98 LEU A N 1
ATOM 765 C CA . LEU A 1 98 ? 4.829 2.417 0.564 1.00 93.88 98 LEU A CA 1
ATOM 766 C C . LEU A 1 98 ? 5.235 1.263 1.498 1.00 93.88 98 LEU A C 1
ATOM 768 O O . LEU A 1 98 ? 4.368 0.650 2.118 1.00 93.88 98 LEU A O 1
ATOM 772 N N . ASN A 1 99 ? 6.535 1.016 1.668 1.00 94.06 99 ASN A N 1
ATOM 773 C CA . ASN A 1 99 ? 7.051 0.003 2.592 1.00 94.06 99 ASN A CA 1
ATOM 774 C C . ASN A 1 99 ? 6.703 0.321 4.050 1.00 94.06 99 ASN A C 1
ATOM 776 O O . ASN A 1 99 ? 6.237 -0.557 4.775 1.00 94.06 99 ASN A O 1
ATOM 780 N N . VAL A 1 100 ? 6.861 1.576 4.476 1.00 94.44 100 VAL A N 1
ATOM 781 C CA . VAL A 1 100 ? 6.452 2.028 5.814 1.00 94.44 100 VAL A CA 1
ATOM 782 C C . VAL A 1 100 ? 4.953 1.800 6.022 1.00 94.44 100 VAL A C 1
ATOM 784 O O . VAL A 1 100 ? 4.545 1.305 7.075 1.00 94.44 100 VAL A O 1
ATOM 787 N N . ALA A 1 101 ? 4.125 2.103 5.020 1.00 93.19 101 ALA A N 1
ATOM 788 C CA . ALA A 1 101 ? 2.686 1.875 5.084 1.00 93.19 101 ALA A CA 1
ATOM 789 C C . ALA A 1 101 ? 2.332 0.378 5.183 1.00 93.19 101 ALA A C 1
ATOM 791 O O . ALA A 1 101 ? 1.448 0.016 5.960 1.00 93.19 101 ALA A O 1
ATOM 792 N N . PHE A 1 102 ? 3.052 -0.504 4.478 1.00 95.19 102 PHE A N 1
ATOM 793 C CA . PHE A 1 102 ? 2.889 -1.957 4.610 1.00 95.19 102 PHE A CA 1
ATOM 794 C C . PHE A 1 102 ? 3.277 -2.474 5.999 1.00 95.19 102 PHE A C 1
ATOM 796 O O . PHE A 1 102 ? 2.530 -3.257 6.583 1.00 95.19 102 PHE A O 1
ATOM 803 N N . VAL A 1 103 ? 4.389 -1.999 6.569 1.00 93.94 103 VAL A N 1
ATOM 804 C CA . VAL A 1 103 ? 4.810 -2.372 7.932 1.00 93.94 103 VAL A CA 1
ATOM 805 C C . VAL A 1 103 ? 3.777 -1.917 8.964 1.00 93.94 103 VAL A C 1
ATOM 807 O O . VAL A 1 103 ? 3.377 -2.693 9.830 1.00 93.94 103 VAL A O 1
ATOM 810 N N . LYS A 1 104 ? 3.279 -0.679 8.853 1.00 91.69 104 LYS A N 1
ATOM 811 C CA . LYS A 1 104 ? 2.185 -0.191 9.708 1.00 91.69 104 LYS A CA 1
ATOM 812 C C . LYS A 1 104 ? 0.933 -1.058 9.552 1.00 91.69 104 LYS A C 1
ATOM 814 O O . LYS A 1 104 ? 0.292 -1.395 10.543 1.00 91.69 104 LYS A O 1
ATOM 819 N N . ALA A 1 105 ? 0.574 -1.434 8.328 1.00 91.44 105 ALA A N 1
ATOM 820 C CA . ALA A 1 105 ? -0.585 -2.284 8.094 1.00 91.44 105 ALA A CA 1
ATOM 821 C C . ALA A 1 105 ? -0.460 -3.653 8.765 1.00 91.44 105 ALA A C 1
ATOM 823 O O . ALA A 1 105 ? -1.432 -4.095 9.371 1.00 91.44 105 ALA A O 1
ATOM 824 N N . ASP A 1 106 ? 0.708 -4.292 8.725 1.00 89.69 106 ASP A N 1
ATOM 825 C CA . ASP A 1 106 ? 0.902 -5.595 9.371 1.00 89.69 106 ASP A CA 1
ATOM 826 C C . ASP A 1 106 ? 0.705 -5.538 10.899 1.00 89.69 106 ASP A C 1
ATOM 828 O O . ASP A 1 106 ? 0.170 -6.476 11.496 1.00 89.69 106 ASP A O 1
ATOM 832 N N . LEU A 1 107 ? 1.050 -4.399 11.515 1.00 89.00 107 LEU A N 1
ATOM 833 C CA . LEU A 1 107 ? 0.894 -4.147 12.951 1.00 89.00 107 LEU A CA 1
ATOM 834 C C . LEU A 1 107 ? -0.547 -3.806 13.363 1.00 89.00 107 LEU A C 1
ATOM 836 O O . LEU A 1 107 ? -1.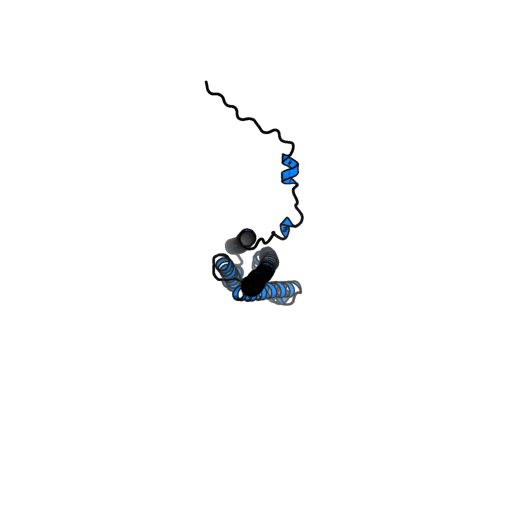015 -4.257 14.408 1.00 89.00 107 LEU A O 1
ATOM 840 N N . PHE A 1 108 ? -1.244 -2.976 12.582 1.00 87.38 108 PHE A N 1
ATOM 841 C CA . PHE A 1 108 ? -2.521 -2.375 12.995 1.00 87.38 108 PHE A CA 1
ATOM 842 C C . PHE A 1 108 ? -3.760 -3.001 12.345 1.00 87.38 108 PHE A C 1
ATOM 844 O O . PHE A 1 108 ? -4.883 -2.777 12.818 1.00 87.38 108 PHE A O 1
ATOM 851 N N . ILE A 1 109 ? -3.598 -3.767 11.263 1.00 86.88 109 ILE A N 1
ATOM 852 C CA . ILE A 1 109 ? -4.710 -4.415 10.565 1.00 86.88 109 ILE A CA 1
ATOM 853 C C . ILE A 1 109 ? -4.792 -5.882 11.009 1.00 86.88 109 ILE A C 1
ATOM 855 O O . ILE A 1 109 ? -3.861 -6.655 10.777 1.00 86.88 109 ILE A O 1
ATOM 859 N N . PRO A 1 110 ? -5.903 -6.295 11.648 1.00 82.88 110 PRO A N 1
ATOM 860 C CA . PRO A 1 110 ? -6.069 -7.668 12.103 1.00 82.88 110 PRO A CA 1
ATOM 861 C C . PRO A 1 110 ? -6.164 -8.642 10.920 1.00 82.88 110 PRO A C 1
ATOM 863 O O . PRO A 1 110 ? -6.575 -8.273 9.818 1.00 82.88 110 PRO A O 1
ATOM 866 N N . ASN A 1 111 ? -5.818 -9.905 11.177 1.00 76.06 111 ASN A N 1
ATOM 867 C CA . ASN A 1 111 ? -5.858 -10.980 10.184 1.00 76.06 111 ASN A CA 1
ATOM 868 C C . ASN A 1 111 ? -7.244 -11.105 9.517 1.00 76.06 111 ASN A C 1
ATOM 870 O O . ASN A 1 111 ? -8.283 -10.983 10.170 1.00 76.06 111 ASN A O 1
ATOM 874 N N . GLY A 1 112 ? -7.250 -11.365 8.207 1.00 82.12 112 GLY A N 1
ATOM 875 C CA . GLY A 1 112 ? -8.448 -11.511 7.380 1.00 82.12 112 GLY A CA 1
ATOM 876 C C . GLY A 1 112 ? -8.223 -10.994 5.959 1.00 82.12 112 GLY A C 1
ATOM 877 O O . GLY A 1 112 ? -7.132 -10.544 5.628 1.00 82.12 112 GLY A O 1
ATOM 878 N N . SER A 1 113 ? -9.278 -10.970 5.137 1.00 84.81 113 SER A N 1
ATOM 879 C CA . SER A 1 113 ? -9.143 -10.680 3.696 1.00 84.81 113 SER A CA 1
ATOM 880 C C . SER A 1 113 ? -8.413 -9.374 3.365 1.00 84.81 113 SER A C 1
ATOM 882 O O . SER A 1 113 ? -7.741 -9.287 2.349 1.00 84.81 113 SER A O 1
ATOM 884 N N . LEU A 1 114 ? -8.562 -8.336 4.197 1.00 87.06 114 LEU A N 1
ATOM 885 C CA . LEU A 1 114 ? -7.882 -7.060 3.977 1.00 87.06 114 LEU A CA 1
ATOM 886 C C . LEU A 1 114 ? -6.368 -7.192 4.192 1.00 87.06 114 LEU A C 1
ATOM 888 O O . LEU A 1 114 ? -5.597 -6.604 3.443 1.00 87.06 114 LEU A O 1
ATOM 892 N N . LYS A 1 115 ? -5.952 -7.986 5.184 1.00 89.31 115 LYS A N 1
ATOM 893 C CA . LYS A 1 115 ? -4.544 -8.291 5.424 1.00 89.31 115 LYS A CA 1
ATOM 894 C C . LYS A 1 115 ? -3.969 -9.121 4.280 1.00 89.31 115 LYS A C 1
ATOM 896 O O . LYS A 1 115 ? -2.925 -8.754 3.764 1.00 89.31 115 LYS A O 1
ATOM 901 N N . ASP A 1 116 ? -4.693 -10.137 3.810 1.00 90.62 116 ASP A N 1
ATOM 902 C CA . ASP A 1 116 ? -4.258 -10.974 2.679 1.00 90.62 116 ASP A CA 1
ATOM 903 C C . ASP A 1 116 ? -4.016 -10.139 1.408 1.00 90.62 116 ASP A C 1
ATOM 905 O O . ASP A 1 116 ? -3.058 -10.354 0.666 1.00 90.62 116 ASP A O 1
ATOM 909 N N . GLU A 1 117 ? -4.877 -9.148 1.155 1.00 91.06 117 GLU A N 1
ATOM 910 C CA . GLU A 1 117 ? -4.707 -8.217 0.038 1.00 91.06 117 GLU A CA 1
ATOM 911 C C . GLU A 1 117 ? -3.469 -7.327 0.199 1.00 91.06 117 GLU A C 1
ATOM 913 O O . GLU A 1 117 ? -2.749 -7.116 -0.777 1.00 91.06 117 GLU A O 1
ATOM 918 N N . ILE A 1 118 ? -3.202 -6.836 1.410 1.00 93.25 118 ILE A N 1
ATOM 919 C CA . ILE A 1 118 ? -2.025 -6.013 1.712 1.00 93.25 118 ILE A CA 1
ATOM 920 C C . ILE A 1 118 ? -0.739 -6.831 1.596 1.00 93.25 118 ILE A C 1
ATOM 922 O O . ILE A 1 118 ? 0.217 -6.365 0.981 1.00 93.25 118 ILE A O 1
ATOM 926 N N . THR A 1 119 ? -0.724 -8.055 2.123 1.00 94.00 119 THR A N 1
ATOM 927 C CA . THR A 1 119 ? 0.412 -8.974 2.006 1.00 94.00 119 THR A CA 1
ATOM 928 C C . THR A 1 119 ? 0.724 -9.259 0.543 1.00 94.00 119 THR A C 1
ATOM 930 O O . THR A 1 119 ? 1.870 -9.109 0.128 1.00 94.00 119 THR A O 1
ATOM 933 N N . TRP A 1 120 ? -0.294 -9.551 -0.272 1.00 94.81 120 TRP A N 1
ATOM 934 C CA . TRP A 1 120 ? -0.099 -9.742 -1.709 1.00 94.81 120 TRP A CA 1
ATOM 935 C C . TRP A 1 120 ? 0.501 -8.498 -2.382 1.00 94.81 120 TRP A C 1
ATOM 937 O O . TRP A 1 120 ? 1.401 -8.621 -3.208 1.00 94.81 120 TRP A O 1
ATOM 947 N N . LEU A 1 121 ? 0.026 -7.294 -2.036 1.00 95.06 121 LEU A N 1
ATOM 948 C CA . LEU A 1 121 ? 0.558 -6.042 -2.591 1.00 95.06 121 LEU A CA 1
ATOM 949 C C . LEU A 1 121 ? 2.025 -5.829 -2.194 1.00 95.06 121 LEU A C 1
ATOM 951 O O . LEU A 1 121 ? 2.826 -5.428 -3.037 1.00 95.06 121 LEU A O 1
ATOM 955 N N . ALA A 1 122 ? 2.378 -6.119 -0.943 1.00 94.75 122 ALA A N 1
ATOM 956 C CA . ALA A 1 122 ? 3.746 -6.014 -0.450 1.00 94.75 122 ALA A CA 1
ATOM 957 C C . ALA A 1 122 ? 4.682 -7.005 -1.160 1.00 94.75 122 ALA A C 1
ATOM 959 O O . ALA A 1 122 ? 5.726 -6.607 -1.678 1.00 94.75 122 ALA A O 1
ATOM 960 N N . GLU A 1 123 ? 4.283 -8.274 -1.262 1.00 94.88 123 GLU A N 1
ATOM 961 C CA . GLU A 1 123 ? 5.034 -9.308 -1.984 1.00 94.88 123 GLU A CA 1
ATOM 962 C C . GLU A 1 123 ? 5.192 -8.969 -3.470 1.00 94.88 123 GLU A C 1
ATOM 964 O O . GLU A 1 123 ? 6.266 -9.156 -4.053 1.00 94.88 123 GLU A O 1
ATOM 969 N N . PHE A 1 124 ? 4.140 -8.436 -4.095 1.00 94.62 124 PHE A N 1
ATOM 970 C CA . PHE A 1 124 ? 4.192 -7.996 -5.483 1.00 94.62 124 PHE A CA 1
ATOM 971 C C . PHE A 1 124 ? 5.251 -6.907 -5.669 1.00 94.62 124 PHE A C 1
ATOM 973 O O . PHE A 1 124 ? 6.109 -7.041 -6.536 1.00 94.62 124 PHE A O 1
ATOM 980 N N . VAL A 1 125 ? 5.241 -5.865 -4.833 1.00 94.06 125 VAL A N 1
ATOM 981 C CA . VAL A 1 125 ? 6.206 -4.755 -4.907 1.00 94.06 125 VAL A CA 1
ATOM 982 C C . VAL A 1 125 ? 7.640 -5.244 -4.694 1.00 94.06 125 VAL A C 1
ATOM 984 O O . VAL A 1 125 ? 8.535 -4.837 -5.433 1.00 94.06 125 VAL A O 1
ATOM 987 N N . GLN A 1 126 ? 7.863 -6.154 -3.742 1.00 92.56 126 GLN A N 1
ATOM 988 C CA . GLN A 1 126 ? 9.189 -6.721 -3.470 1.00 92.56 126 GLN A CA 1
ATOM 989 C C . GLN A 1 126 ? 9.713 -7.590 -4.617 1.00 92.56 126 GLN A C 1
ATOM 991 O O . GLN A 1 126 ? 10.904 -7.570 -4.922 1.00 92.56 126 GLN A O 1
ATOM 996 N N . THR A 1 127 ? 8.833 -8.355 -5.264 1.00 92.31 127 THR A N 1
ATOM 997 C CA . THR A 1 127 ? 9.219 -9.262 -6.356 1.00 92.31 127 THR A CA 1
ATOM 998 C C . THR A 1 127 ? 9.182 -8.606 -7.735 1.00 92.31 127 THR A C 1
ATOM 1000 O O . THR A 1 127 ? 9.699 -9.179 -8.693 1.00 92.31 127 THR A O 1
ATOM 1003 N N . PHE A 1 128 ? 8.629 -7.397 -7.858 1.00 91.75 128 PHE A N 1
ATOM 1004 C CA . PHE A 1 128 ? 8.508 -6.676 -9.124 1.00 91.75 128 PHE A CA 1
ATOM 1005 C C . PHE A 1 128 ? 9.852 -6.465 -9.848 1.00 91.75 128 PHE A C 1
ATOM 1007 O O . PHE A 1 128 ? 9.921 -6.759 -11.044 1.00 91.75 128 PHE A O 1
ATOM 1014 N N . PRO A 1 129 ? 10.950 -6.034 -9.187 1.00 90.06 129 PRO A N 1
ATOM 1015 C CA . PRO A 1 129 ? 12.221 -5.828 -9.879 1.00 90.06 129 PRO A CA 1
ATOM 1016 C C . PRO A 1 129 ? 12.765 -7.110 -10.518 1.00 90.06 129 PRO A C 1
ATOM 1018 O O . PRO A 1 129 ? 13.211 -7.085 -11.660 1.00 90.06 129 PRO A O 1
ATOM 1021 N N . SER A 1 130 ? 12.690 -8.245 -9.821 1.00 90.06 130 SER A N 1
ATOM 1022 C CA . SER A 1 130 ? 13.233 -9.512 -10.322 1.00 90.06 130 SER A CA 1
ATOM 1023 C C . SER A 1 130 ? 12.304 -10.214 -11.310 1.00 90.06 130 SER A C 1
ATOM 1025 O O . SER A 1 130 ? 12.782 -10.793 -12.278 1.00 90.06 130 SER A O 1
ATOM 1027 N N . LYS A 1 131 ? 10.983 -10.162 -11.099 1.00 90.69 131 LYS A N 1
ATOM 1028 C CA . LYS A 1 131 ? 10.008 -10.892 -11.929 1.00 90.69 131 LYS A CA 1
ATOM 1029 C C . LYS A 1 131 ? 9.496 -10.114 -13.134 1.00 90.69 131 LYS A C 1
ATOM 1031 O O . LYS A 1 131 ? 8.987 -10.731 -14.064 1.00 90.69 131 LYS A O 1
ATOM 1036 N N . VAL A 1 132 ? 9.579 -8.785 -13.104 1.00 90.62 132 VAL A N 1
ATOM 1037 C CA . VAL A 1 132 ? 9.060 -7.923 -14.173 1.00 90.62 132 VAL A CA 1
ATOM 1038 C C . VAL A 1 132 ? 10.187 -7.156 -14.846 1.00 90.62 132 VAL A C 1
ATOM 1040 O O . VAL A 1 132 ? 10.365 -7.279 -16.053 1.00 90.62 132 VAL A O 1
ATOM 1043 N N . ILE A 1 133 ? 10.976 -6.398 -14.082 1.00 89.06 133 ILE A N 1
ATOM 1044 C CA . ILE A 1 133 ? 12.024 -5.547 -14.665 1.00 89.06 133 ILE A CA 1
ATOM 1045 C C . ILE A 1 133 ? 13.205 -6.373 -15.192 1.00 89.06 133 ILE A C 1
ATOM 1047 O O . ILE A 1 133 ? 13.688 -6.085 -16.283 1.00 89.06 133 ILE A O 1
ATOM 1051 N N . GLY A 1 134 ? 13.630 -7.418 -14.475 1.00 88.25 134 GLY A N 1
ATOM 1052 C CA . GLY A 1 134 ? 14.707 -8.322 -14.901 1.00 88.25 134 GLY A CA 1
ATOM 1053 C C . GLY A 1 134 ? 14.502 -8.875 -16.319 1.00 88.25 134 GLY A C 1
ATOM 1054 O O . GLY A 1 134 ? 15.314 -8.574 -17.194 1.00 88.25 134 GLY A O 1
ATOM 1055 N N . PRO A 1 135 ? 13.380 -9.567 -16.598 1.00 90.56 135 PRO A N 1
ATOM 1056 C CA . PRO A 1 135 ? 13.078 -10.074 -17.936 1.00 90.56 135 PRO A CA 1
ATOM 1057 C C . PRO A 1 135 ? 13.030 -8.992 -19.024 1.00 90.56 135 PRO A C 1
ATOM 1059 O O . PRO A 1 135 ? 13.501 -9.218 -20.134 1.00 90.56 135 PRO A O 1
ATOM 1062 N N . VAL A 1 136 ? 12.514 -7.796 -18.714 1.00 87.81 136 VAL A N 1
ATOM 1063 C CA . VAL A 1 136 ? 12.495 -6.665 -19.663 1.00 87.81 136 VAL A CA 1
ATOM 1064 C C . VAL A 1 136 ? 13.911 -6.174 -19.982 1.00 87.81 136 VAL A C 1
ATOM 1066 O O . VAL A 1 136 ? 14.199 -5.780 -21.111 1.00 87.81 136 VAL A O 1
ATOM 1069 N N . MET A 1 137 ? 14.811 -6.190 -18.998 1.00 87.50 137 MET A N 1
ATOM 1070 C CA . MET A 1 137 ? 16.203 -5.783 -19.183 1.00 87.50 137 MET A CA 1
ATOM 1071 C C . MET A 1 137 ? 17.047 -6.823 -19.922 1.00 87.50 137 MET A C 1
ATOM 1073 O O . MET A 1 137 ? 18.006 -6.430 -20.592 1.00 87.50 137 MET A O 1
ATOM 1077 N N . GLU A 1 138 ? 16.721 -8.107 -19.772 1.00 87.44 138 GLU A N 1
ATOM 1078 C CA . GLU A 1 138 ? 17.403 -9.234 -20.418 1.00 87.44 138 GLU A CA 1
ATOM 1079 C C . GLU A 1 138 ? 16.964 -9.394 -21.880 1.00 87.44 138 GLU A C 1
ATOM 1081 O O . GLU A 1 138 ? 17.814 -9.548 -22.755 1.00 87.44 138 GLU A O 1
ATOM 1086 N N . ASN A 1 139 ? 15.666 -9.245 -22.165 1.00 85.12 139 ASN A N 1
ATOM 1087 C CA . ASN A 1 139 ? 15.076 -9.454 -23.492 1.00 85.12 139 ASN A CA 1
ATOM 1088 C C . ASN A 1 139 ? 14.617 -8.131 -24.130 1.00 85.12 139 ASN A C 1
ATOM 1090 O O . ASN A 1 139 ? 13.450 -7.947 -24.462 1.00 85.12 139 ASN A O 1
ATOM 1094 N N . ARG A 1 140 ? 15.544 -7.183 -24.307 1.00 76.19 140 ARG A N 1
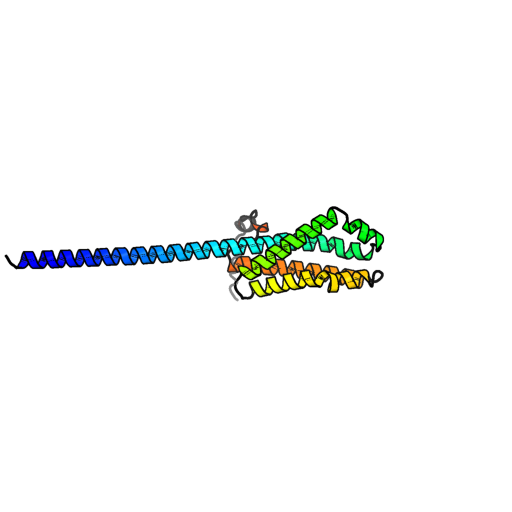ATOM 1095 C CA . ARG A 1 140 ? 15.250 -5.794 -24.740 1.00 76.19 140 ARG A CA 1
ATOM 1096 C C . ARG A 1 140 ? 14.642 -5.661 -26.138 1.00 76.19 140 ARG A C 1
ATOM 1098 O O . ARG A 1 140 ? 14.023 -4.642 -26.452 1.00 76.19 140 ARG A O 1
ATOM 1105 N N . GLU A 1 141 ? 14.878 -6.653 -26.988 1.00 77.50 141 GLU A N 1
ATOM 1106 C CA . GLU A 1 141 ? 14.357 -6.705 -28.357 1.00 77.50 141 GLU A CA 1
ATOM 1107 C C . GLU A 1 141 ? 12.924 -7.248 -28.411 1.00 77.50 141 GLU A C 1
ATOM 1109 O O . GLU A 1 141 ? 12.218 -7.020 -29.392 1.00 77.50 141 GLU A O 1
ATOM 1114 N N . ASP A 1 142 ? 12.473 -7.901 -27.337 1.00 80.88 142 ASP A N 1
ATOM 1115 C CA . ASP A 1 142 ? 11.159 -8.512 -27.243 1.00 80.88 142 ASP A CA 1
ATOM 1116 C C . ASP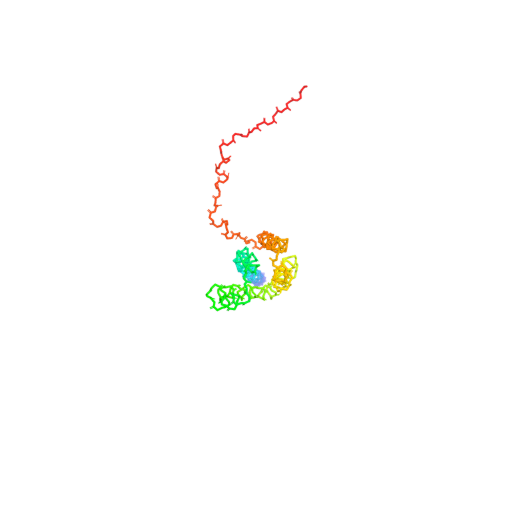 A 1 142 ? 10.164 -7.588 -26.524 1.00 80.88 142 ASP A C 1
ATOM 1118 O O . ASP A 1 142 ? 10.243 -7.311 -25.321 1.00 80.88 142 ASP A O 1
ATOM 1122 N N . PHE A 1 143 ? 9.188 -7.103 -27.288 1.00 87.38 143 PHE A N 1
ATOM 1123 C CA . PHE A 1 143 ? 8.129 -6.242 -26.771 1.00 87.38 143 PHE A CA 1
ATOM 1124 C C . PHE A 1 143 ? 7.131 -6.994 -25.879 1.00 87.38 143 PHE A C 1
ATOM 1126 O O . PHE A 1 143 ? 6.424 -6.354 -25.092 1.00 87.38 143 PHE A O 1
ATOM 1133 N N . ASP A 1 144 ? 7.084 -8.326 -25.943 1.00 91.00 144 ASP A N 1
ATOM 1134 C CA . ASP A 1 144 ? 6.141 -9.126 -25.165 1.00 91.00 144 ASP A CA 1
ATOM 1135 C C . ASP A 1 144 ? 6.412 -8.997 -23.664 1.00 91.00 144 ASP A C 1
ATOM 1137 O O . ASP A 1 144 ? 5.477 -8.843 -22.871 1.00 91.00 144 ASP A O 1
ATOM 1141 N N . HIS A 1 145 ? 7.681 -8.938 -23.254 1.00 89.12 145 HIS A N 1
ATOM 1142 C CA . HIS A 1 145 ? 8.051 -8.727 -21.854 1.00 89.12 145 HIS A CA 1
ATOM 1143 C C . HIS A 1 145 ? 7.650 -7.341 -21.333 1.00 89.12 145 HIS A C 1
ATOM 1145 O O . HIS A 1 145 ? 7.212 -7.219 -20.186 1.00 89.12 145 HIS A O 1
ATOM 1151 N N . VAL A 1 146 ? 7.713 -6.305 -22.176 1.00 90.94 146 VAL A N 1
ATOM 1152 C CA . VAL A 1 146 ? 7.230 -4.957 -21.829 1.00 90.94 146 VAL A CA 1
ATOM 1153 C C . VAL A 1 146 ? 5.714 -4.974 -21.624 1.00 90.94 146 VAL A C 1
ATOM 1155 O O . VAL A 1 146 ? 5.214 -4.441 -20.631 1.00 90.94 146 VAL A O 1
ATOM 1158 N N . ILE A 1 147 ? 4.973 -5.640 -22.516 1.00 93.06 147 ILE A N 1
ATOM 1159 C CA . ILE A 1 147 ? 3.515 -5.792 -22.400 1.00 93.06 147 ILE A CA 1
ATOM 1160 C C . ILE A 1 147 ? 3.150 -6.567 -21.129 1.00 93.06 147 ILE A C 1
ATOM 1162 O O . ILE A 1 147 ? 2.233 -6.168 -20.407 1.00 93.06 147 ILE A O 1
ATOM 1166 N N . LEU A 1 148 ? 3.860 -7.657 -20.827 1.00 92.06 148 LEU A N 1
ATOM 1167 C CA . LEU A 1 148 ? 3.665 -8.425 -19.597 1.00 92.06 148 LEU A CA 1
ATOM 1168 C C . LEU A 1 148 ? 3.935 -7.575 -18.353 1.00 92.06 148 LEU A C 1
ATOM 1170 O O . LEU A 1 148 ? 3.157 -7.638 -17.399 1.00 92.06 148 LEU A O 1
ATOM 1174 N N . GLY A 1 149 ? 4.970 -6.735 -18.376 1.00 90.25 149 GLY A N 1
ATOM 1175 C CA . GLY A 1 149 ? 5.254 -5.819 -1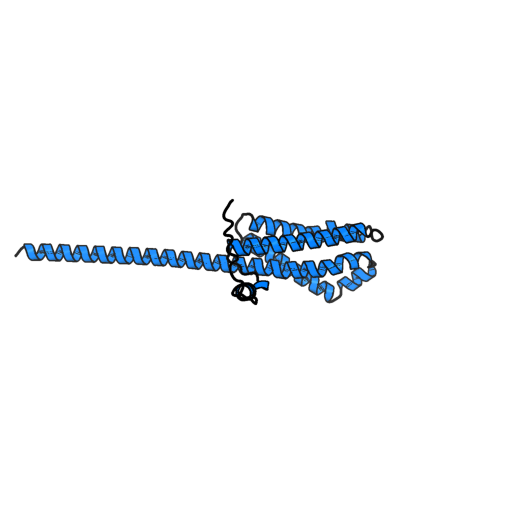7.278 1.00 90.25 149 GLY A CA 1
ATOM 1176 C C . GLY A 1 149 ? 4.155 -4.784 -17.063 1.00 90.25 149 GLY A C 1
ATOM 1177 O O . GLY A 1 149 ? 3.698 -4.603 -15.935 1.00 90.25 149 GLY A O 1
ATOM 1178 N N . LEU A 1 150 ? 3.638 -4.179 -18.134 1.00 93.12 150 LEU A N 1
ATOM 1179 C CA . LEU A 1 150 ? 2.503 -3.254 -18.045 1.00 93.12 150 LEU A CA 1
ATOM 1180 C C . LEU A 1 150 ? 1.224 -3.947 -17.550 1.00 93.12 150 LEU A C 1
ATOM 1182 O O . LEU A 1 150 ? 0.491 -3.384 -16.739 1.00 93.12 150 LEU A O 1
ATOM 1186 N N . ARG A 1 151 ? 0.974 -5.197 -17.962 1.00 94.25 151 ARG A N 1
ATOM 1187 C CA . ARG A 1 151 ? -0.133 -6.009 -17.425 1.00 94.25 151 ARG A CA 1
ATOM 1188 C C . ARG A 1 151 ? 0.037 -6.299 -15.936 1.00 94.25 151 ARG A C 1
ATOM 1190 O O . ARG A 1 151 ? -0.952 -6.293 -15.205 1.00 94.25 151 ARG A O 1
ATOM 1197 N N . ALA A 1 152 ? 1.263 -6.537 -15.475 1.00 92.69 152 ALA A N 1
ATOM 1198 C CA . ALA A 1 152 ? 1.545 -6.722 -14.057 1.00 92.69 152 ALA A CA 1
ATOM 1199 C C . ALA A 1 152 ? 1.237 -5.440 -13.261 1.00 92.69 152 ALA A C 1
ATOM 1201 O O . ALA A 1 152 ? 0.616 -5.513 -12.199 1.00 92.69 152 ALA A O 1
ATOM 1202 N N . VAL A 1 153 ? 1.586 -4.266 -13.799 1.00 93.56 153 VAL A N 1
ATOM 1203 C CA . VAL A 1 153 ? 1.238 -2.969 -13.192 1.00 93.56 153 VAL A CA 1
ATOM 1204 C C . VAL A 1 153 ? -0.282 -2.740 -13.174 1.00 93.56 153 VAL A C 1
ATOM 1206 O O . VAL A 1 153 ? -0.821 -2.354 -12.137 1.00 93.56 153 VAL A O 1
ATOM 1209 N N . ASP A 1 154 ? -1.006 -3.057 -14.255 1.00 94.19 154 ASP A N 1
ATOM 1210 C CA . ASP A 1 154 ? -2.480 -2.988 -14.280 1.00 94.19 154 ASP A CA 1
ATOM 1211 C C . ASP A 1 154 ? -3.111 -3.926 -13.235 1.00 94.19 154 ASP A C 1
ATOM 1213 O O . ASP A 1 154 ? -4.017 -3.537 -12.495 1.00 94.19 154 ASP A O 1
ATOM 1217 N N . MET A 1 155 ? -2.599 -5.154 -13.104 1.00 94.69 155 MET A N 1
ATOM 1218 C CA . MET A 1 155 ? -3.049 -6.101 -12.081 1.00 94.69 155 MET A CA 1
ATOM 1219 C C . MET A 1 155 ? -2.873 -5.532 -10.665 1.00 94.69 155 MET A C 1
ATOM 1221 O O . MET A 1 155 ? -3.795 -5.623 -9.848 1.00 94.69 155 MET A O 1
ATOM 1225 N N . PHE A 1 156 ? -1.730 -4.905 -10.383 1.00 94.31 156 PHE A N 1
ATOM 1226 C CA . PHE A 1 156 ? -1.478 -4.231 -9.111 1.00 94.31 156 PHE A CA 1
ATOM 1227 C C . PHE A 1 156 ? -2.464 -3.077 -8.867 1.00 94.31 156 PHE A C 1
ATOM 1229 O O . PHE A 1 156 ? -3.099 -3.017 -7.811 1.00 94.31 156 PHE A O 1
ATOM 1236 N N . SER A 1 157 ? -2.688 -2.219 -9.865 1.00 93.31 157 SER A N 1
ATOM 1237 C CA . SER A 1 157 ? -3.668 -1.125 -9.803 1.00 93.31 157 SER A CA 1
ATOM 1238 C C . SER A 1 157 ? -5.094 -1.623 -9.540 1.00 93.31 157 SER A C 1
ATOM 1240 O O . SER A 1 157 ? -5.817 -1.063 -8.709 1.00 93.31 157 SER A O 1
ATOM 1242 N N . ARG A 1 158 ? -5.510 -2.720 -10.184 1.00 93.50 158 ARG A N 1
ATOM 1243 C CA . ARG A 1 158 ? -6.814 -3.355 -9.931 1.00 93.50 158 ARG A CA 1
ATOM 1244 C C . ARG A 1 158 ? -6.916 -3.913 -8.519 1.00 93.50 158 ARG A C 1
ATOM 1246 O O . ARG A 1 158 ? -7.965 -3.766 -7.889 1.00 93.50 158 ARG A O 1
ATOM 1253 N N . LYS A 1 159 ? -5.845 -4.520 -8.003 1.00 92.56 159 LYS A N 1
ATOM 1254 C CA . LYS A 1 159 ? -5.812 -5.035 -6.631 1.00 92.56 159 LYS A CA 1
ATOM 1255 C C . LYS A 1 159 ? -5.907 -3.901 -5.608 1.00 92.56 159 LYS A C 1
ATOM 1257 O O . LYS A 1 159 ? -6.712 -4.005 -4.687 1.00 92.56 159 LYS A O 1
ATOM 1262 N N . LEU A 1 160 ? -5.202 -2.786 -5.819 1.00 92.94 160 LEU A N 1
ATOM 1263 C CA . LEU A 1 160 ? -5.334 -1.574 -4.997 1.00 92.94 160 LEU A CA 1
ATOM 1264 C C . LEU A 1 160 ? -6.767 -1.027 -4.980 1.00 92.94 160 LEU A C 1
ATOM 1266 O O . LEU A 1 160 ? -7.272 -0.630 -3.929 1.00 92.94 160 LEU A O 1
ATOM 1270 N N . LEU A 1 161 ? -7.443 -1.013 -6.132 1.00 90.19 161 LEU A N 1
ATOM 1271 C CA . LEU A 1 161 ? -8.849 -0.609 -6.225 1.00 90.19 161 LEU A CA 1
ATOM 1272 C C . LEU A 1 161 ? -9.779 -1.575 -5.479 1.00 90.19 161 LEU A C 1
ATOM 1274 O O . LEU A 1 161 ? -10.705 -1.128 -4.800 1.00 90.19 161 LEU A O 1
ATOM 1278 N N . GLY A 1 162 ? -9.536 -2.882 -5.593 1.00 88.31 162 GLY A N 1
ATOM 1279 C CA . GLY A 1 162 ? -10.251 -3.912 -4.836 1.00 88.31 162 GLY A CA 1
ATOM 1280 C C . GLY A 1 162 ? -10.124 -3.698 -3.328 1.00 88.31 162 GLY A C 1
ATOM 1281 O O . GLY A 1 162 ? -11.140 -3.608 -2.637 1.00 88.31 162 GLY A O 1
ATOM 1282 N N . MET A 1 163 ? -8.896 -3.482 -2.857 1.00 90.19 163 MET A N 1
ATOM 1283 C CA . MET A 1 163 ? -8.588 -3.214 -1.453 1.00 90.19 163 MET A CA 1
ATOM 1284 C C . MET A 1 163 ? -9.253 -1.938 -0.956 1.00 90.19 163 MET A C 1
ATOM 1286 O O . MET A 1 163 ? -9.875 -1.940 0.105 1.00 90.19 163 MET A O 1
ATOM 1290 N N . SER A 1 164 ? -9.195 -0.859 -1.740 1.00 87.31 164 SER A N 1
ATOM 1291 C CA . SER A 1 164 ? -9.873 0.396 -1.413 1.00 87.31 164 SER A CA 1
ATOM 1292 C C . SER A 1 164 ? -11.379 0.185 -1.222 1.00 87.31 164 SER A C 1
ATOM 1294 O O . SER A 1 164 ? -11.929 0.632 -0.218 1.00 87.31 164 SER A O 1
ATOM 1296 N N . ARG A 1 165 ? -12.036 -0.573 -2.112 1.00 86.38 165 ARG A N 1
ATOM 1297 C CA . ARG A 1 165 ? -13.467 -0.901 -1.987 1.00 86.38 165 ARG A CA 1
ATOM 1298 C C . ARG A 1 165 ? -13.760 -1.768 -0.762 1.00 86.38 165 ARG A C 1
ATOM 1300 O O . ARG A 1 165 ? -14.717 -1.483 -0.042 1.00 86.38 165 ARG A O 1
ATOM 1307 N N . ASN A 1 166 ? -12.941 -2.788 -0.505 1.00 85.19 166 ASN A N 1
ATOM 1308 C CA . ASN A 1 166 ? -13.095 -3.672 0.652 1.00 85.19 166 ASN A CA 1
ATOM 1309 C C . ASN A 1 166 ? -12.949 -2.885 1.970 1.00 85.19 166 ASN A C 1
ATOM 1311 O O . ASN A 1 166 ? -13.775 -2.995 2.883 1.00 85.19 166 ASN A O 1
ATOM 1315 N N . ALA A 1 167 ? -11.955 -1.998 2.032 1.00 84.06 167 ALA A N 1
ATOM 1316 C CA . ALA A 1 167 ? -11.739 -1.082 3.143 1.00 84.06 167 ALA A CA 1
ATOM 1317 C C . ALA A 1 167 ? -12.912 -0.108 3.332 1.00 84.06 167 ALA A C 1
ATOM 1319 O O . ALA A 1 167 ? -13.350 0.109 4.463 1.00 84.06 167 ALA A O 1
ATOM 1320 N N . SER A 1 168 ? -13.486 0.426 2.249 1.00 79.44 168 SER A N 1
ATOM 1321 C CA . SER A 1 168 ? -14.689 1.263 2.318 1.00 79.44 168 SER A CA 1
ATOM 1322 C C . SER A 1 168 ? -15.862 0.542 2.969 1.00 79.44 168 SER A C 1
ATOM 1324 O O . SER A 1 168 ? -16.502 1.103 3.858 1.00 79.44 168 SER A O 1
ATOM 1326 N N . THR A 1 169 ? -16.115 -0.712 2.586 1.00 80.06 169 THR A N 1
ATOM 1327 C CA . THR A 1 169 ? -17.205 -1.511 3.163 1.00 80.06 169 THR A CA 1
ATOM 1328 C C . THR A 1 169 ? -16.978 -1.896 4.623 1.00 80.06 169 THR A C 1
ATOM 1330 O O . THR A 1 169 ? -17.933 -1.921 5.394 1.00 80.06 169 THR A O 1
ATOM 1333 N N . ARG A 1 170 ? -15.735 -2.188 5.027 1.00 73.25 170 ARG A N 1
ATOM 1334 C CA . ARG A 1 170 ? -15.430 -2.723 6.369 1.00 73.25 170 ARG A CA 1
ATOM 1335 C C . ARG A 1 170 ? -15.127 -1.658 7.414 1.00 73.25 170 ARG A C 1
ATOM 1337 O O . ARG A 1 170 ? -15.413 -1.853 8.590 1.00 73.25 170 ARG A O 1
ATOM 1344 N N . LEU A 1 171 ? -14.531 -0.547 6.994 1.00 69.94 171 LEU A N 1
ATOM 1345 C CA . LEU A 1 171 ? -14.014 0.487 7.891 1.00 69.94 171 LEU A CA 1
ATOM 1346 C C . LEU A 1 171 ? -14.730 1.830 7.713 1.00 69.94 171 LEU A C 1
ATOM 1348 O O . LEU A 1 171 ? -14.407 2.792 8.409 1.00 69.94 171 LEU A O 1
ATOM 1352 N N . GLY A 1 172 ? -15.684 1.924 6.780 1.00 61.44 172 GLY A N 1
ATOM 1353 C CA . GLY A 1 172 ? -16.316 3.196 6.431 1.00 61.44 172 GLY A CA 1
ATOM 1354 C C . GLY A 1 172 ? -15.308 4.196 5.857 1.00 61.44 172 GLY A C 1
ATOM 1355 O O . GLY A 1 172 ? -15.406 5.398 6.112 1.00 61.44 172 GLY A O 1
ATOM 1356 N N . VAL A 1 173 ? -14.285 3.708 5.148 1.00 54.41 173 VAL A N 1
ATOM 1357 C CA . VAL A 1 173 ? -13.309 4.550 4.444 1.00 54.41 173 VAL A CA 1
ATOM 1358 C C . VAL A 1 173 ? -14.002 5.114 3.206 1.00 54.41 173 VAL A C 1
ATOM 1360 O O . VAL A 1 173 ? -14.196 4.396 2.232 1.00 54.41 173 VAL A O 1
ATOM 1363 N N . GLN A 1 174 ? -14.416 6.380 3.208 1.00 52.00 174 GLN A N 1
ATOM 1364 C CA . GLN A 1 174 ? -14.810 7.021 1.950 1.00 52.00 174 GLN A CA 1
ATOM 1365 C C . GLN A 1 174 ? -13.571 7.140 1.060 1.00 52.00 174 GLN A C 1
ATOM 1367 O O . GLN A 1 174 ? -12.548 7.669 1.495 1.00 52.00 174 GLN A O 1
ATOM 1372 N N . ASP A 1 175 ? -13.664 6.629 -0.168 1.00 47.38 175 ASP A N 1
ATOM 1373 C CA . ASP A 1 175 ? -12.617 6.754 -1.181 1.00 47.38 175 ASP A CA 1
ATOM 1374 C C . ASP A 1 175 ? -12.227 8.244 -1.301 1.00 47.38 175 ASP A C 1
ATOM 1376 O O . ASP A 1 175 ? -13.117 9.079 -1.508 1.00 47.38 175 ASP A O 1
ATOM 1380 N N . PRO A 1 176 ? -10.950 8.639 -1.149 1.00 49.34 176 PRO A N 1
ATOM 1381 C CA . PRO A 1 176 ? -10.550 10.040 -1.270 1.00 49.34 176 PRO A CA 1
ATOM 1382 C C . PRO A 1 176 ? -10.918 10.647 -2.636 1.00 49.34 176 PRO A C 1
ATOM 1384 O O . PRO A 1 176 ? -11.143 11.853 -2.712 1.00 49.34 176 PRO A O 1
ATOM 1387 N N . ALA A 1 177 ? -11.102 9.831 -3.686 1.00 49.81 177 ALA A N 1
ATOM 1388 C CA . ALA A 1 177 ? -11.629 10.279 -4.980 1.00 49.81 177 ALA A CA 1
ATOM 1389 C C . ALA A 1 177 ? -13.129 10.656 -4.951 1.00 49.81 177 ALA A C 1
ATOM 1391 O O . ALA A 1 177 ? -13.631 11.315 -5.863 1.00 49.81 177 ALA A O 1
ATOM 1392 N N . THR A 1 178 ? -13.863 10.260 -3.908 1.00 49.56 178 THR A N 1
ATOM 1393 C CA . THR A 1 178 ? -15.296 10.552 -3.727 1.00 49.56 178 THR A CA 1
ATOM 1394 C C . THR A 1 178 ? -15.577 11.750 -2.820 1.00 49.56 178 THR A C 1
ATOM 1396 O O . THR A 1 178 ? -16.711 12.229 -2.808 1.00 49.56 178 THR A O 1
ATOM 1399 N N . LYS A 1 179 ? -14.557 12.331 -2.163 1.00 43.91 179 LYS A N 1
ATOM 1400 C CA . LYS A 1 179 ? -14.695 13.527 -1.301 1.00 43.91 179 LYS A CA 1
ATOM 1401 C C . LYS A 1 179 ? -15.218 14.791 -2.012 1.00 43.91 179 LYS A C 1
ATOM 1403 O O . LYS A 1 179 ? -15.502 15.776 -1.344 1.00 43.91 179 LYS A O 1
ATOM 1408 N N . GLY A 1 180 ? -15.385 14.767 -3.338 1.00 42.44 180 GLY A N 1
ATOM 1409 C CA . GLY A 1 180 ? -15.903 15.885 -4.139 1.00 42.44 180 GLY A CA 1
ATOM 1410 C C . GLY A 1 180 ? -17.123 15.579 -5.017 1.00 42.44 180 GLY A C 1
ATOM 1411 O O . GLY A 1 180 ? -17.511 16.434 -5.810 1.00 42.44 180 GLY A O 1
ATOM 1412 N N . LYS A 1 181 ? -17.746 14.395 -4.925 1.00 41.03 181 LYS A N 1
ATOM 1413 C CA . LYS A 1 181 ? -18.988 14.109 -5.672 1.00 41.03 181 LYS A CA 1
ATOM 1414 C C . LYS A 1 181 ? -20.152 13.807 -4.730 1.00 41.03 181 LYS A C 1
ATOM 1416 O O . LYS A 1 181 ? -20.571 12.654 -4.639 1.00 41.03 181 LYS A O 1
ATOM 1421 N N . PRO A 1 182 ? -20.740 14.829 -4.084 1.00 42.41 182 PRO A N 1
ATOM 1422 C CA . PRO A 1 182 ? -22.097 14.690 -3.604 1.00 42.41 182 PRO A CA 1
ATOM 1423 C C . PRO A 1 182 ? -23.027 14.650 -4.828 1.00 42.41 182 PRO A C 1
ATOM 1425 O O . PRO A 1 182 ? -23.009 15.526 -5.690 1.00 42.41 182 PRO A O 1
ATOM 1428 N N . ASP A 1 183 ? -23.823 13.593 -4.925 1.00 49.81 183 ASP A N 1
ATOM 1429 C CA . ASP A 1 183 ? -25.200 13.649 -5.425 1.00 49.81 183 ASP A CA 1
ATOM 1430 C C . ASP A 1 183 ? -25.527 14.175 -6.838 1.00 49.81 183 ASP A C 1
ATOM 1432 O O . ASP A 1 183 ? -26.710 14.267 -7.168 1.00 49.81 183 ASP A O 1
ATOM 1436 N N . ARG A 1 184 ? -24.576 14.416 -7.752 1.00 48.38 184 ARG A N 1
ATOM 1437 C CA . ARG A 1 184 ? -24.949 14.788 -9.140 1.00 48.38 184 ARG A CA 1
ATOM 1438 C C . ARG A 1 184 ? -25.734 13.694 -9.872 1.00 48.38 184 ARG A C 1
ATOM 1440 O O . ARG A 1 184 ? -26.646 14.010 -10.628 1.00 48.38 184 ARG A O 1
ATOM 1447 N N . LEU A 1 185 ? -25.459 12.414 -9.608 1.00 49.12 185 LEU A N 1
ATOM 1448 C CA . LEU A 1 185 ? -26.234 11.319 -10.210 1.00 49.12 185 LEU A CA 1
ATOM 1449 C C . LEU A 1 185 ? -27.647 11.224 -9.614 1.00 49.12 185 LEU A C 1
ATOM 1451 O O . LEU A 1 185 ? -28.599 11.015 -10.354 1.00 49.12 185 LEU A O 1
ATOM 1455 N N . ARG A 1 186 ? -27.835 11.476 -8.311 1.00 48.75 186 ARG A N 1
ATOM 1456 C CA . ARG A 1 186 ? -29.183 11.533 -7.714 1.00 48.75 186 ARG A CA 1
ATOM 1457 C C . ARG A 1 186 ? -29.976 12.763 -8.161 1.00 48.75 186 ARG A C 1
ATOM 1459 O O . ARG A 1 186 ? -31.192 12.667 -8.274 1.00 48.75 186 ARG A O 1
ATOM 1466 N N . GLN A 1 187 ? -29.320 13.887 -8.452 1.00 53.94 187 GLN A N 1
ATOM 1467 C CA . GLN A 1 187 ? -29.981 15.067 -9.022 1.00 53.94 187 GLN A CA 1
ATOM 1468 C C . GLN A 1 187 ? -30.368 14.875 -10.497 1.00 53.94 187 GLN A C 1
ATOM 1470 O O . GLN A 1 187 ? -31.445 15.317 -10.884 1.00 53.94 187 GLN A O 1
ATOM 1475 N N . LEU A 1 188 ? -29.577 14.140 -11.291 1.00 50.22 188 LEU A N 1
ATOM 1476 C CA . LEU A 1 188 ? -29.915 13.821 -12.688 1.00 50.22 188 LEU A CA 1
ATOM 1477 C C . LEU A 1 188 ? -31.146 12.906 -12.828 1.00 50.22 188 LEU A C 1
ATOM 1479 O O . LEU A 1 188 ? -31.869 13.006 -13.814 1.00 50.22 188 LEU A O 1
ATOM 1483 N N . PHE A 1 189 ? -31.437 12.060 -11.833 1.00 50.94 189 PHE A N 1
ATOM 1484 C CA . PHE A 1 189 ? -32.604 11.163 -11.853 1.00 50.94 189 PHE A CA 1
ATOM 1485 C C . PHE A 1 189 ? -33.823 11.675 -11.065 1.00 50.94 189 PHE A C 1
ATOM 1487 O O . PHE A 1 189 ? -34.850 10.999 -11.038 1.00 50.94 189 PHE A O 1
ATOM 1494 N N . LYS A 1 190 ? -33.772 12.878 -10.471 1.00 50.81 190 LYS A N 1
ATOM 1495 C CA . LYS A 1 190 ? -34.935 13.492 -9.792 1.00 50.81 190 LYS A CA 1
ATOM 1496 C C . LYS A 1 190 ? -36.020 14.016 -10.747 1.00 50.81 190 LYS A C 1
ATOM 1498 O O . LYS A 1 190 ? -37.081 14.407 -10.273 1.00 50.81 190 LYS A O 1
ATOM 1503 N N . GLY A 1 191 ? -35.781 13.996 -12.060 1.00 51.12 191 GLY A N 1
ATO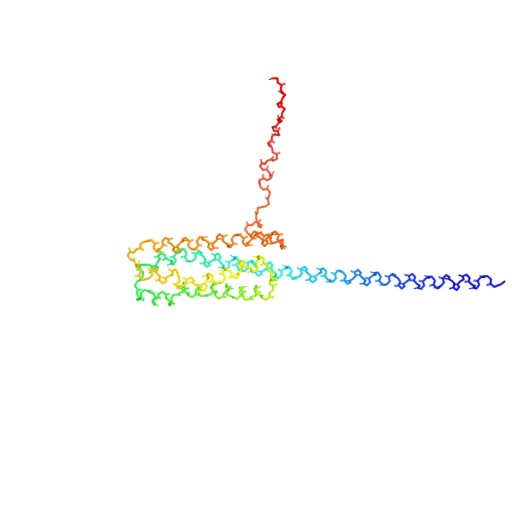M 1504 C CA . GLY A 1 191 ? -36.738 14.433 -13.085 1.00 51.12 191 GLY A CA 1
ATOM 1505 C C . GLY A 1 191 ? -37.208 13.340 -14.047 1.00 51.12 191 GLY A C 1
ATOM 1506 O O . GLY A 1 191 ? -37.983 13.642 -14.948 1.00 51.12 191 GLY A O 1
ATOM 1507 N N . VAL A 1 192 ? -36.760 12.087 -13.898 1.00 46.72 192 VAL A N 1
ATOM 1508 C CA . VAL A 1 192 ? -37.186 11.009 -14.803 1.00 46.72 192 VAL A CA 1
ATOM 1509 C C . VAL A 1 192 ? -38.499 10.420 -14.278 1.00 46.72 192 VAL A C 1
ATOM 1511 O O . VAL A 1 192 ? -38.497 9.822 -13.196 1.00 46.72 192 VAL A O 1
ATOM 1514 N N . PRO A 1 193 ? -39.633 10.578 -14.988 1.00 46.00 193 PRO A N 1
ATOM 1515 C CA . PRO A 1 193 ? -40.889 9.981 -14.562 1.00 46.00 193 PRO A CA 1
ATOM 1516 C C . PRO A 1 193 ? -40.728 8.461 -14.481 1.00 46.00 193 PRO A C 1
ATOM 1518 O O . PRO A 1 193 ? -40.203 7.820 -15.393 1.00 46.00 193 PRO A O 1
ATOM 1521 N N . LYS A 1 194 ? -41.173 7.876 -13.363 1.00 51.28 194 LYS A N 1
ATOM 1522 C CA . LYS A 1 194 ? -41.229 6.422 -13.187 1.00 51.28 194 LYS A CA 1
ATOM 1523 C C . LYS A 1 194 ? -42.051 5.833 -14.331 1.00 51.28 194 LYS A C 1
ATOM 1525 O O . LYS A 1 194 ? -43.263 6.035 -14.385 1.00 51.28 194 LYS A O 1
ATOM 1530 N N . VAL A 1 195 ? -41.400 5.084 -15.220 1.00 47.38 195 VAL A N 1
ATOM 1531 C CA . VAL A 1 195 ? -42.086 4.271 -16.224 1.00 47.38 195 VAL A CA 1
ATOM 1532 C C . VAL A 1 195 ? -42.916 3.230 -15.474 1.00 47.38 195 VAL A C 1
ATOM 1534 O O . VAL A 1 195 ? -42.397 2.259 -14.924 1.00 47.38 195 VAL A O 1
ATOM 1537 N N . SER A 1 196 ? -44.221 3.482 -15.410 1.00 45.81 196 SER A N 1
ATOM 1538 C CA . SER A 1 196 ? -45.225 2.551 -14.914 1.00 45.81 196 SER A CA 1
ATOM 1539 C C . SER A 1 196 ? -45.271 1.344 -15.849 1.00 45.81 196 SER A C 1
ATOM 1541 O O . SER A 1 196 ? -45.902 1.381 -16.904 1.00 45.81 196 SER A O 1
ATOM 1543 N N . ARG A 1 197 ? -44.596 0.251 -15.482 1.00 52.12 197 ARG A N 1
ATOM 1544 C CA . ARG A 1 197 ? -44.872 -1.062 -16.074 1.00 52.12 197 ARG A CA 1
ATOM 1545 C C . ARG A 1 197 ? -46.193 -1.578 -15.504 1.00 52.12 197 ARG A C 1
ATOM 1547 O O . ARG A 1 197 ? -46.212 -2.347 -14.550 1.00 52.12 197 ARG A O 1
ATOM 1554 N N . ARG A 1 198 ? -47.303 -1.160 -16.112 1.00 46.97 198 ARG A N 1
ATOM 1555 C CA . ARG A 1 198 ? -48.575 -1.891 -16.079 1.00 46.97 198 ARG A CA 1
ATOM 1556 C C . ARG A 1 198 ? -48.752 -2.579 -17.432 1.00 46.97 198 ARG A C 1
ATOM 1558 O O . ARG A 1 198 ? -49.450 -2.084 -18.306 1.00 46.97 198 ARG A O 1
ATOM 1565 N N . GLY A 1 199 ? -48.086 -3.718 -17.603 1.00 43.97 199 GLY A N 1
ATOM 1566 C CA . GLY A 1 199 ? -48.476 -4.695 -18.614 1.00 43.97 199 GLY A CA 1
ATOM 1567 C C . GLY A 1 199 ? -49.625 -5.516 -18.043 1.00 43.97 199 GLY A C 1
ATOM 1568 O O . GLY A 1 199 ? -49.388 -6.434 -17.264 1.00 43.97 199 GLY A O 1
ATOM 1569 N N . LYS A 1 200 ? -50.864 -5.125 -18.356 1.00 43.06 200 LYS A N 1
ATOM 1570 C CA . LYS A 1 200 ? -52.025 -6.014 -18.244 1.00 43.06 200 LYS A CA 1
ATOM 1571 C C . LYS A 1 200 ? -51.885 -7.069 -19.338 1.00 43.06 200 LYS A C 1
ATOM 1573 O O . LYS A 1 200 ? -51.641 -6.707 -20.484 1.00 43.06 200 LYS A O 1
ATOM 1578 N N . GLY A 1 201 ? -52.039 -8.335 -18.966 1.00 48.22 201 GLY A N 1
ATOM 1579 C CA . GLY A 1 201 ? -52.272 -9.396 -19.931 1.00 48.22 201 GLY A CA 1
ATOM 1580 C C . GLY A 1 201 ? -53.595 -9.184 -20.661 1.00 48.22 201 GLY A C 1
ATOM 1581 O O . GLY A 1 201 ? -54.567 -8.751 -20.039 1.00 48.22 201 GLY A O 1
ATOM 1582 N N . VAL A 1 202 ? -53.572 -9.472 -21.958 1.00 43.84 202 VAL A N 1
ATOM 1583 C CA . VAL A 1 202 ? -54.503 -10.339 -22.693 1.00 43.84 202 VAL A CA 1
ATOM 1584 C C . VAL A 1 202 ? -53.661 -11.027 -23.760 1.00 43.84 202 VAL A C 1
ATOM 1586 O O . VAL A 1 202 ? -52.846 -10.307 -24.380 1.00 43.84 202 VAL A O 1
#

Radius of gyration: 30.15 Å; chains: 1; bounding box: 80×27×96 Å

Foldseek 3Di:
DPPVVVVVVVVVVVVVVVVVVVVVVVVVVVVVVVVVVVVLVLLVLLLVLLLLLLVLLVVLLVLLLVVLLVLLVDDPVNVVVVCPDPSVVVNVVSVVSNVVSLVSCVVRPDDDDLNVLSVVLVVLSVCLCVPQVVVSNVCSVDCVSSVVSNVSSVVSNVSSVVSQVVSCVPSVNDDPVCPPDPDPVVVVCPPDPPPDPPPDDD

Sequence (202 aa):
MTDAFWTTLIASFLSAVAALSGVALTNSHALRRHQAELQEKLRGQQREIIAEIVLAGRQWASRQEIWVPAVSKMNRNDLMEYAQTDSSKAMGDVLERLNVAFVKADLFIPNGSLKDEITWLAEFVQTFPSKVIGPVMENREDFDHVILGLRAVDMFSRKLLGMSRNASTRLGVQDPATKGKPDRLRQLFKGVPKVSRRGKGV

Secondary structure (DSSP, 8-state):
--HHHHHHHHHHHHHHHHHHHHHHHHHHHHHHHHHHHHHHHHHHHHHHHHHHHHHHHHHHHHHHHHHHHHHHH--HHHHHHHHHSHHHHHHHHHHHHHHHHHHHHHHHSPSSHHHHHHHHHHHHHHHHIIIIIHHHHH-TT-HHHHHHHHHHHHHHHHHHHHHHHHHHHHH----GGGTT--SHHHHHTTTS----------

pLDDT: mean 79.78, std 15.6, range [41.03, 95.19]